Protein AF-A0A316VB18-F1 (afdb_monomer_lite)

Sequence (249 aa):
MFAQRNFFNLAIVFSALASVAFGQRDTSFPACDNGPNDHKMTKYGTSYGWFTSDDPVAYVASGKGACGQVYTDQSNVVCLAPGHVNSANVNGCNKWVQIRNDANGATTQARVLDACGALPNTTFGCNDLFLSKRAFEQLAGNQRQAALAAGHLEGNVTWNFITESCWGCYAGFPGKLLDGSTDPCTGQDSAGFLRCGRKGGAQRIVGAESAEVCNIDIQTCDEANTIAKGIYARHSTTSKRSAVVKRDV

Secondary structure (DSSP, 8-state):
----------------------PPPP-SS--S--STTTT-EETTEETT--EE--S---EEPSEE-TTS-EE-TTS-EEEE-GGGTTTSSS--TT-EEEEEETTT--EEEEEEEEE---STT----TT-EEEEHHHHHHHHGGGHHHHHHHTS-SS-EEEEEEPPPHHHHHTT---B-TTSPBP--EEE-TTS-EEE----GGG---STTHHHHS-TT---HHHHHHHHHHHHHHHHHHHHHHHHTTS--

Foldseek 3Di:
DDDDDDDDDDDDDDPDPPPPPPPPFDQLDAAPQPDPQQQPADLQFGPVPKFKAPDFAFADAFAQAPQRDGDHLQAWEKAFASNQARNHPQHQAQFKKWKAAPVVRFIDMGGYRHYPPPDPPDPRDRRDMYTRNNNQCRRCPVVNVVCVVVRGHPHIMMMHTWQDAQLCQLQQRWHARSNRHTRQQADAISVRWGGQGHDDDLSHDDDPLSCVLGDNVDDDNVSSVVSSVVVSVVVVVVVVVVVVVPPDD

Radius of gyration: 23.22 Å; chains: 1; bounding box: 40×84×65 Å

Organism: NCBI:txid1280837

InterPro domains:
  IPR036908 RlpA-like domain superfamily [G3DSA:2.40.40.10] (40-164)
  IPR036908 RlpA-like domain superfamily [SSF50685] (49-163)

pLDDT: mean 86.7, std 16.49, range [40.28, 98.62]

Structure (mmCIF, N/CA/C/O backbone):
data_AF-A0A316VB18-F1
#
_entry.id   AF-A0A316VB18-F1
#
loop_
_atom_site.group_PDB
_atom_site.id
_atom_site.type_symbol
_atom_site.label_atom_id
_atom_site.label_alt_id
_atom_site.label_comp_id
_atom_site.label_asym_id
_atom_site.label_entity_id
_atom_site.label_seq_id
_atom_site.pdbx_PDB_ins_code
_atom_site.Cartn_x
_atom_site.Cartn_y
_atom_site.Cartn_z
_atom_site.occupancy
_atom_site.B_iso_or_equiv
_atom_site.auth_seq_id
_atom_site.auth_comp_id
_atom_site.auth_asym_id
_atom_site.auth_atom_id
_atom_site.pdbx_PDB_model_num
ATOM 1 N N . MET A 1 1 ? -1.974 64.754 47.721 1.00 44.00 1 MET A N 1
ATOM 2 C CA . MET A 1 1 ? -1.279 64.877 46.421 1.00 44.00 1 MET A CA 1
ATOM 3 C C . MET A 1 1 ? -1.394 63.526 45.726 1.00 44.00 1 MET A C 1
ATOM 5 O O . MET A 1 1 ? -0.808 62.561 46.194 1.00 44.00 1 MET A O 1
ATOM 9 N N . PHE A 1 2 ? -2.283 63.433 44.736 1.00 44.09 2 PHE A N 1
ATOM 10 C CA . PHE A 1 2 ? -2.603 62.211 43.989 1.00 44.09 2 PHE A CA 1
ATOM 11 C C . PHE A 1 2 ? -1.560 61.968 42.889 1.00 44.09 2 PHE A C 1
ATOM 13 O O . PHE A 1 2 ? -1.196 62.909 42.191 1.00 44.09 2 PHE A O 1
ATOM 20 N N . ALA A 1 3 ? -1.143 60.718 42.686 1.00 46.88 3 ALA A N 1
ATOM 21 C CA . ALA A 1 3 ? -0.465 60.297 41.460 1.00 46.88 3 ALA A CA 1
ATOM 22 C C . ALA A 1 3 ? -0.848 58.844 41.121 1.00 46.88 3 ALA A C 1
ATOM 24 O O . ALA A 1 3 ? -0.230 57.893 41.593 1.00 46.88 3 ALA A O 1
ATOM 25 N N . GLN A 1 4 ? -1.899 58.685 40.312 1.00 44.56 4 GLN A N 1
ATOM 26 C CA . GLN A 1 4 ? -2.230 57.438 39.617 1.00 44.56 4 GLN A CA 1
ATOM 27 C C . GLN A 1 4 ? -1.292 57.269 38.413 1.00 44.56 4 GLN A C 1
ATOM 29 O O . GLN A 1 4 ? -1.152 58.182 37.601 1.00 44.56 4 GLN A O 1
ATOM 34 N N . ARG A 1 5 ? -0.662 56.096 38.280 1.00 54.34 5 ARG A N 1
ATOM 35 C CA . ARG A 1 5 ? 0.066 55.687 37.070 1.00 54.34 5 ARG A CA 1
ATOM 36 C C . ARG A 1 5 ? -0.789 54.692 36.289 1.00 54.34 5 ARG A C 1
ATOM 38 O O . ARG A 1 5 ? -1.076 53.603 36.776 1.00 54.34 5 ARG A O 1
ATOM 45 N N . ASN A 1 6 ? -1.191 55.099 35.088 1.00 48.69 6 ASN A N 1
ATOM 46 C CA . ASN A 1 6 ? -1.921 54.287 34.120 1.00 48.69 6 ASN A CA 1
ATOM 47 C C . ASN A 1 6 ? -0.993 53.234 33.498 1.00 48.69 6 ASN A C 1
ATOM 49 O O . ASN A 1 6 ? 0.031 53.582 32.913 1.00 48.69 6 ASN A O 1
ATOM 53 N N . PHE A 1 7 ? -1.380 51.962 33.581 1.00 44.41 7 PHE A N 1
ATOM 54 C CA . PHE A 1 7 ? -0.806 50.881 32.782 1.00 44.41 7 PHE A CA 1
ATOM 55 C C . PHE A 1 7 ? -1.707 50.648 31.564 1.00 44.41 7 PHE A C 1
ATOM 57 O O . PHE A 1 7 ? -2.806 50.119 31.700 1.00 44.41 7 PHE A O 1
ATOM 64 N N . PHE A 1 8 ? -1.245 51.035 30.375 1.00 47.41 8 PHE A N 1
ATOM 65 C CA . PHE A 1 8 ? -1.829 50.613 29.100 1.00 47.41 8 PHE A CA 1
ATOM 66 C C . PHE A 1 8 ? -0.896 49.566 28.481 1.00 47.41 8 PHE A C 1
ATOM 68 O O . PHE A 1 8 ? 0.146 49.910 27.932 1.00 47.41 8 PHE A O 1
ATOM 75 N N . ASN A 1 9 ? -1.255 48.284 28.594 1.00 43.34 9 ASN A N 1
ATOM 76 C CA . ASN A 1 9 ? -0.627 47.208 27.828 1.00 43.34 9 ASN A CA 1
ATOM 77 C C . ASN A 1 9 ? -1.440 46.993 26.549 1.00 43.34 9 ASN A C 1
ATOM 79 O O . ASN A 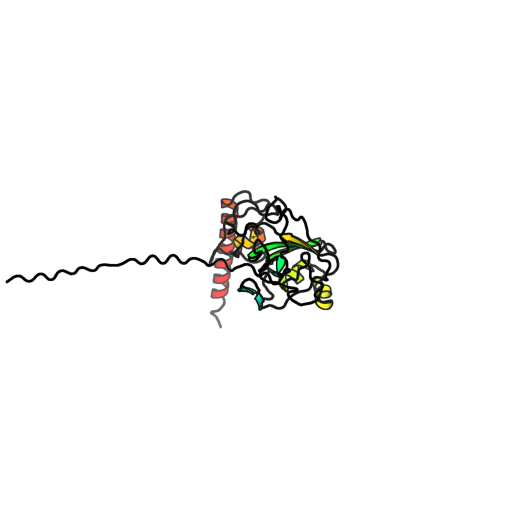1 9 ? -2.533 46.430 26.583 1.00 43.34 9 ASN A O 1
ATOM 83 N N . LEU A 1 10 ? -0.906 47.463 25.423 1.00 47.88 10 LEU A N 1
ATOM 84 C CA . LEU A 1 10 ? -1.436 47.201 24.090 1.00 47.88 10 LEU A CA 1
ATOM 85 C C . LEU A 1 10 ? -0.823 45.886 23.583 1.00 47.88 10 LEU A C 1
ATOM 87 O O . LEU A 1 10 ? 0.310 45.864 23.110 1.00 47.88 10 LEU A O 1
ATOM 91 N N . ALA A 1 11 ? -1.550 44.777 23.719 1.00 46.56 11 ALA A N 1
ATOM 92 C CA . ALA A 1 11 ? -1.146 43.494 23.151 1.00 46.56 11 ALA A CA 1
ATOM 93 C C . ALA A 1 11 ? -1.555 43.435 21.670 1.00 46.56 11 ALA A C 1
ATOM 95 O O . ALA A 1 11 ? -2.731 43.282 21.342 1.00 46.56 11 ALA A O 1
ATOM 96 N N . ILE A 1 12 ? -0.578 43.568 20.771 1.00 52.03 12 ILE A N 1
ATOM 97 C CA . ILE A 1 12 ? -0.751 43.335 19.334 1.00 52.03 12 ILE A CA 1
ATOM 98 C C . ILE A 1 12 ? -0.705 41.821 19.100 1.00 52.03 12 ILE A C 1
ATOM 100 O O . ILE A 1 12 ? 0.349 41.197 19.208 1.00 52.03 12 ILE A O 1
ATOM 104 N N . VAL A 1 13 ? -1.854 41.224 18.785 1.00 46.88 13 VAL A N 1
ATOM 105 C CA . VAL A 1 13 ? -1.951 39.819 18.371 1.00 46.88 13 VAL A CA 1
ATOM 106 C C . VAL A 1 13 ? -1.580 39.727 16.888 1.00 46.88 13 VAL A C 1
ATOM 108 O O . VAL A 1 13 ? -2.413 39.952 16.013 1.00 46.88 13 VAL A O 1
ATOM 111 N N . PHE A 1 14 ? -0.321 39.400 16.592 1.00 40.28 14 PHE A N 1
ATOM 112 C CA . PHE A 1 14 ? 0.087 38.976 15.251 1.00 40.28 14 PHE A CA 1
ATOM 113 C C . PHE A 1 14 ? -0.414 37.548 15.008 1.00 40.28 14 PHE A C 1
ATOM 115 O O . PHE A 1 14 ? 0.166 36.577 15.490 1.00 40.28 14 PHE A O 1
ATOM 122 N N . SER A 1 15 ? -1.505 37.417 14.255 1.00 47.69 15 SER A N 1
ATOM 123 C CA . SER A 1 15 ? -1.936 36.128 13.712 1.00 47.69 15 SER A CA 1
ATOM 124 C C . SER A 1 15 ? -1.040 35.779 12.524 1.00 47.69 15 SER A C 1
ATOM 126 O O . SER A 1 15 ? -1.229 36.291 11.422 1.00 47.69 15 SER A O 1
ATOM 128 N N . ALA A 1 16 ? -0.030 34.940 12.751 1.00 44.66 16 ALA A N 1
ATOM 129 C CA . ALA A 1 16 ? 0.789 34.385 11.682 1.00 44.66 16 ALA A CA 1
ATOM 130 C C . ALA A 1 16 ? -0.023 33.327 10.918 1.00 44.66 16 ALA A C 1
ATOM 132 O O . ALA A 1 16 ? -0.173 32.191 11.365 1.00 44.66 16 ALA A O 1
ATOM 133 N N . LEU A 1 17 ? -0.553 33.705 9.754 1.00 44.16 17 LEU A N 1
ATOM 134 C CA . LEU A 1 17 ? -0.995 32.749 8.744 1.00 44.16 17 LEU A CA 1
ATOM 135 C C . LEU A 1 17 ? 0.258 32.068 8.182 1.00 44.16 17 LEU A C 1
ATOM 137 O O . LEU A 1 17 ? 0.961 32.624 7.341 1.00 44.16 17 LEU A O 1
ATOM 141 N N . ALA A 1 18 ? 0.568 30.873 8.681 1.00 42.06 18 ALA A N 1
ATOM 142 C CA . ALA A 1 18 ? 1.551 30.001 8.059 1.00 42.06 18 ALA A CA 1
ATOM 143 C C . ALA A 1 18 ? 0.956 29.469 6.748 1.00 42.06 18 ALA A C 1
ATOM 145 O O . ALA A 1 18 ? 0.259 28.455 6.725 1.00 42.06 18 ALA A O 1
ATOM 146 N N . SER A 1 19 ? 1.202 30.183 5.652 1.00 41.34 19 SER A N 1
ATOM 147 C CA . SER A 1 19 ? 0.957 29.684 4.304 1.00 41.34 19 SER A CA 1
ATOM 148 C C . SER A 1 19 ? 1.844 28.461 4.090 1.00 41.34 19 SER A C 1
ATOM 150 O O . SER A 1 19 ? 3.054 28.585 3.904 1.00 41.34 19 SER A O 1
ATOM 152 N N . VAL A 1 20 ? 1.257 27.266 4.158 1.00 44.31 20 VAL A N 1
ATOM 153 C CA . VAL A 1 20 ? 1.919 26.029 3.741 1.00 44.31 20 VAL A CA 1
ATOM 154 C C . VAL A 1 20 ? 2.182 26.186 2.246 1.00 44.31 20 VAL A C 1
ATOM 156 O O . VAL A 1 20 ? 1.261 26.096 1.437 1.00 44.31 20 VAL A O 1
ATOM 159 N N . ALA A 1 21 ? 3.415 26.527 1.876 1.00 45.41 21 ALA A N 1
ATOM 160 C CA . ALA A 1 21 ? 3.817 26.553 0.483 1.00 45.41 21 ALA A CA 1
ATOM 161 C C . ALA A 1 21 ? 3.640 25.130 -0.054 1.00 45.41 21 ALA A C 1
ATOM 163 O O . ALA A 1 21 ? 4.378 24.219 0.325 1.00 45.41 21 ALA A O 1
ATOM 164 N N . PHE A 1 22 ? 2.625 24.923 -0.892 1.00 54.47 22 PHE A N 1
ATOM 165 C CA . PHE A 1 22 ? 2.539 23.722 -1.707 1.00 54.47 22 PHE A CA 1
ATOM 166 C C . PHE A 1 22 ? 3.819 23.685 -2.540 1.00 54.47 22 PHE A C 1
ATOM 168 O O . PHE A 1 22 ? 4.041 24.563 -3.377 1.00 54.47 22 PHE A O 1
ATOM 175 N N . GLY A 1 23 ? 4.704 22.733 -2.232 1.00 67.88 23 GLY A N 1
ATOM 176 C CA . GLY A 1 23 ? 5.928 22.532 -2.995 1.00 67.88 23 GLY A CA 1
ATOM 177 C C . GLY A 1 23 ? 5.556 22.383 -4.463 1.00 67.88 23 GLY A C 1
ATOM 178 O O . GLY A 1 23 ? 4.671 21.596 -4.796 1.00 67.88 23 GLY A O 1
ATOM 179 N N . GLN A 1 24 ? 6.176 23.192 -5.320 1.00 81.94 24 GLN A N 1
ATOM 180 C CA . GLN A 1 24 ? 5.991 23.080 -6.762 1.00 81.94 24 GLN A CA 1
ATOM 181 C C . GLN A 1 24 ? 6.308 21.642 -7.195 1.00 81.94 24 GLN A C 1
ATOM 183 O O . GLN A 1 24 ? 7.244 21.031 -6.675 1.00 81.94 24 GLN A O 1
ATOM 188 N N . ARG A 1 25 ? 5.506 21.105 -8.120 1.00 90.88 25 ARG A N 1
ATOM 189 C CA . ARG A 1 25 ? 5.696 19.768 -8.701 1.00 90.88 25 ARG A CA 1
ATOM 190 C C . ARG A 1 25 ? 7.107 19.644 -9.288 1.00 90.88 25 ARG A C 1
ATOM 192 O O . ARG A 1 25 ? 7.551 20.539 -10.006 1.00 90.88 25 ARG A O 1
ATOM 199 N N . ASP A 1 26 ? 7.775 18.520 -9.036 1.00 91.94 26 ASP A N 1
ATOM 200 C CA . ASP A 1 26 ? 9.046 18.200 -9.689 1.00 91.94 26 ASP A CA 1
ATOM 201 C C . ASP A 1 26 ? 8.788 17.825 -11.154 1.00 91.94 26 ASP A C 1
ATOM 203 O O . ASP A 1 26 ? 8.082 16.865 -11.448 1.00 91.94 26 ASP A O 1
ATOM 207 N N . THR A 1 27 ? 9.349 18.580 -12.092 1.00 93.94 27 THR A N 1
ATOM 208 C CA . THR A 1 27 ? 9.148 18.365 -13.537 1.00 93.94 27 THR A CA 1
ATOM 209 C C . THR A 1 27 ? 10.272 17.559 -14.186 1.00 93.94 27 THR A C 1
ATOM 211 O O . THR A 1 27 ? 10.237 17.346 -15.396 1.00 93.94 27 THR A O 1
ATOM 214 N N . SER A 1 28 ? 11.234 17.068 -13.397 1.00 92.94 28 SER A N 1
ATOM 215 C CA . SER A 1 28 ? 12.370 16.270 -13.884 1.00 92.94 28 SER A CA 1
ATOM 216 C C . SER A 1 28 ? 11.944 14.914 -14.458 1.00 92.94 28 SER A C 1
ATOM 218 O O . SER A 1 28 ? 12.670 14.336 -15.263 1.00 92.94 28 SER A O 1
ATOM 220 N N . PHE A 1 29 ? 10.761 14.423 -14.075 1.00 94.00 29 PHE A N 1
ATOM 221 C CA . PHE A 1 29 ? 10.164 13.192 -14.585 1.00 94.00 29 PHE A CA 1
ATOM 222 C C . PHE A 1 29 ? 8.748 13.457 -15.121 1.00 94.00 29 PHE A C 1
ATOM 224 O O . PHE A 1 29 ? 8.032 14.325 -14.601 1.00 94.00 29 PHE A O 1
ATOM 231 N N . PRO A 1 30 ? 8.307 12.725 -16.160 1.00 93.75 30 PRO A N 1
ATOM 232 C CA . PRO A 1 30 ? 6.929 12.809 -16.623 1.00 93.75 30 PRO A CA 1
ATOM 233 C C . PRO A 1 30 ? 5.969 12.355 -15.518 1.00 93.75 30 PRO A C 1
ATOM 235 O O . PRO A 1 30 ? 6.255 11.427 -14.764 1.00 93.75 30 PRO A O 1
ATOM 238 N N . ALA A 1 31 ? 4.820 13.020 -15.427 1.00 94.62 31 ALA A N 1
ATOM 239 C CA . ALA A 1 31 ? 3.722 12.580 -14.576 1.00 94.62 31 ALA A CA 1
ATOM 240 C C . ALA A 1 31 ? 3.183 11.235 -15.081 1.00 94.62 31 ALA A C 1
ATOM 242 O O . ALA A 1 31 ? 3.045 11.036 -16.291 1.00 94.62 31 ALA A O 1
ATOM 243 N N . CYS A 1 32 ? 2.848 10.338 -14.158 1.00 93.56 32 CYS A N 1
ATOM 244 C CA . CYS A 1 32 ? 2.149 9.091 -14.463 1.00 93.56 32 CYS A CA 1
ATOM 245 C C . CYS A 1 32 ? 0.621 9.278 -14.479 1.00 93.56 32 CYS A C 1
ATOM 247 O O . CYS A 1 32 ? -0.109 8.347 -14.813 1.00 93.56 32 CYS A O 1
ATOM 249 N N . ASP A 1 33 ? 0.145 10.479 -14.137 1.00 90.25 33 ASP A N 1
ATOM 250 C CA . ASP A 1 33 ? -1.245 10.845 -13.874 1.00 90.25 33 ASP A CA 1
ATOM 251 C C . ASP A 1 33 ? -1.781 11.968 -14.752 1.00 90.25 33 ASP A C 1
ATOM 253 O O . ASP A 1 33 ? -2.192 13.034 -14.296 1.00 90.25 33 ASP A O 1
ATOM 257 N N . ASN A 1 34 ? -1.764 11.700 -16.057 1.00 87.50 34 ASN A N 1
ATOM 258 C CA . ASN A 1 34 ? -2.168 12.645 -17.097 1.00 87.50 34 ASN A CA 1
ATOM 259 C C . ASN A 1 34 ? -3.630 12.479 -17.551 1.00 87.50 34 ASN A C 1
ATOM 261 O O . ASN A 1 34 ? -4.140 13.313 -18.300 1.00 87.50 34 ASN A O 1
ATOM 265 N N . GLY A 1 35 ? -4.304 11.402 -17.153 1.00 83.44 35 GLY A N 1
ATOM 266 C CA . GLY A 1 35 ? -5.680 11.104 -17.521 1.00 83.44 35 GLY A CA 1
ATOM 267 C C . GLY A 1 35 ? -6.699 11.853 -16.652 1.00 83.44 35 GLY A C 1
ATOM 268 O O . GLY A 1 35 ? -6.532 11.987 -15.441 1.00 83.44 35 GLY A O 1
ATOM 269 N N . PRO A 1 36 ? -7.836 12.296 -17.221 1.00 75.88 36 PRO A N 1
ATOM 270 C CA . PRO A 1 36 ? -8.851 13.067 -16.491 1.00 75.88 36 PRO A CA 1
ATOM 271 C C . PRO A 1 36 ? -9.559 12.273 -15.382 1.00 75.88 36 PRO A C 1
ATOM 273 O O . PRO A 1 36 ? -10.309 12.842 -14.585 1.00 75.88 36 PRO A O 1
ATOM 276 N N . ASN A 1 37 ? -9.383 10.952 -15.355 1.00 78.38 37 ASN A N 1
ATOM 277 C CA . ASN A 1 37 ? -9.985 10.086 -14.353 1.00 78.38 37 ASN A CA 1
ATOM 278 C C . ASN A 1 37 ? -8.977 9.615 -13.303 1.00 78.38 37 ASN A C 1
ATOM 280 O O . ASN A 1 37 ? -9.415 9.172 -12.254 1.00 78.38 37 ASN A O 1
ATOM 284 N N . ASP A 1 38 ? -7.677 9.808 -13.509 1.00 78.50 38 ASP A N 1
ATOM 285 C CA . ASP A 1 38 ? -6.575 9.223 -12.731 1.00 78.50 38 ASP A CA 1
ATOM 286 C C . ASP A 1 38 ? -6.664 9.480 -11.212 1.00 78.50 38 ASP A C 1
ATOM 288 O O . ASP A 1 38 ? -6.153 8.715 -10.393 1.00 78.50 38 ASP A O 1
ATOM 292 N N . HIS A 1 39 ? -7.399 10.518 -10.811 1.00 73.44 39 HIS A N 1
ATOM 293 C CA . HIS A 1 39 ? -7.621 10.912 -9.417 1.00 73.44 39 HIS A CA 1
ATOM 294 C C . HIS A 1 39 ? -8.996 10.519 -8.853 1.00 73.44 39 HIS A C 1
ATOM 296 O O . HIS A 1 39 ? -9.367 10.960 -7.765 1.00 73.44 39 HIS A O 1
ATOM 302 N N . LYS A 1 40 ? -9.789 9.721 -9.575 1.00 78.56 40 LYS A N 1
ATOM 303 C CA . LYS A 1 40 ? -11.135 9.309 -9.158 1.00 78.56 40 LYS A CA 1
ATOM 304 C C . LYS A 1 40 ? -11.087 7.984 -8.408 1.00 78.56 40 LYS A C 1
ATOM 306 O O . LYS A 1 40 ? -10.607 6.975 -8.925 1.00 78.56 40 LYS A O 1
ATOM 311 N N . MET A 1 41 ? -11.635 7.987 -7.194 1.00 73.25 41 MET A N 1
ATOM 312 C CA . MET A 1 41 ? -11.882 6.768 -6.427 1.00 73.25 41 MET A CA 1
ATOM 313 C C . MET A 1 41 ? -13.132 6.059 -6.950 1.00 73.25 41 MET A C 1
ATOM 315 O O . MET A 1 41 ? -14.183 6.668 -7.140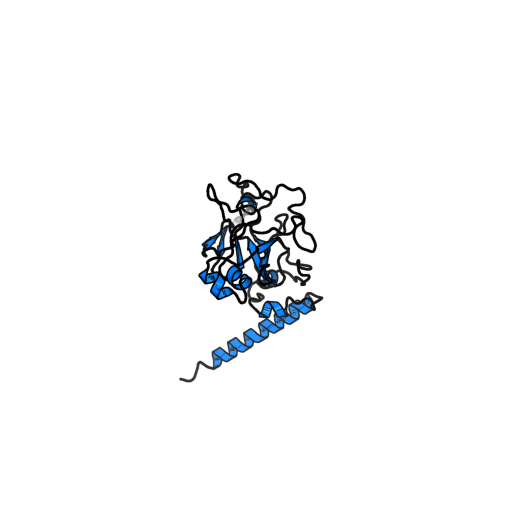 1.00 73.25 41 MET A O 1
ATOM 319 N N . THR A 1 42 ? -13.024 4.750 -7.117 1.00 70.50 42 THR A N 1
ATOM 320 C CA . THR A 1 42 ? -14.134 3.814 -7.298 1.00 70.50 42 THR A CA 1
ATOM 321 C C . THR A 1 42 ? -14.260 2.936 -6.052 1.00 70.50 42 THR A C 1
ATOM 323 O O . THR A 1 42 ? -13.382 2.929 -5.186 1.00 70.50 42 THR A O 1
ATOM 326 N N . LYS A 1 43 ? -15.325 2.130 -5.979 1.00 58.06 43 LYS A N 1
ATOM 327 C CA . LYS A 1 43 ? -15.485 1.118 -4.923 1.00 58.06 43 LYS A CA 1
ATOM 328 C C . LYS A 1 43 ? -14.290 0.150 -4.839 1.00 58.06 43 LYS A C 1
ATOM 330 O O . LYS A 1 43 ? -14.010 -0.357 -3.762 1.00 58.06 43 LYS A O 1
ATOM 335 N N . TYR A 1 44 ? -13.588 -0.087 -5.949 1.00 60.56 44 TYR A N 1
ATOM 336 C CA . TYR A 1 44 ? -12.535 -1.104 -6.065 1.00 60.56 44 TYR A CA 1
ATOM 337 C C . TYR A 1 44 ? -11.108 -0.532 -6.097 1.00 60.56 44 TYR A C 1
ATOM 339 O O . TYR A 1 44 ? -10.165 -1.274 -6.361 1.00 60.56 44 TYR A O 1
ATOM 347 N N . GLY A 1 45 ? -10.936 0.773 -5.869 1.00 67.06 45 GLY A N 1
ATOM 348 C CA . GLY A 1 45 ? -9.652 1.466 -6.038 1.00 67.06 45 GLY A CA 1
ATOM 349 C C . GLY A 1 45 ? -9.751 2.611 -7.041 1.00 67.06 45 GLY A C 1
ATOM 350 O O . GLY A 1 45 ? -10.840 3.129 -7.280 1.00 67.06 45 GLY A O 1
ATOM 351 N N . THR A 1 46 ? -8.640 3.043 -7.628 1.00 69.38 46 THR A N 1
ATOM 352 C CA . THR A 1 46 ? -8.648 4.125 -8.635 1.00 69.38 46 THR A CA 1
ATOM 353 C C . THR A 1 46 ? -9.404 3.757 -9.912 1.00 69.38 46 THR A C 1
ATOM 355 O O . THR A 1 46 ? -9.678 2.589 -10.189 1.00 69.38 46 THR A O 1
ATOM 358 N N . SER A 1 47 ? -9.684 4.756 -10.752 1.00 63.44 47 SER A N 1
ATOM 359 C CA . SER A 1 47 ? -10.157 4.516 -12.117 1.00 63.44 47 SER A CA 1
ATOM 360 C C . SER A 1 47 ? -9.071 4.054 -13.097 1.00 63.44 47 SER A C 1
ATOM 362 O O . SER A 1 47 ? -9.422 3.747 -14.232 1.00 63.44 47 SER A O 1
ATOM 364 N N . TYR A 1 48 ? -7.783 4.044 -12.723 1.00 67.25 48 TYR A N 1
ATOM 365 C CA . TYR A 1 48 ? -6.726 3.508 -13.598 1.00 67.25 48 TYR A CA 1
ATOM 366 C C . TYR A 1 48 ? -6.899 2.017 -13.873 1.00 67.25 48 TYR A C 1
ATOM 368 O O . TYR A 1 48 ? -6.325 1.493 -14.822 1.00 67.25 48 TYR A O 1
ATOM 376 N N . GLY A 1 49 ? -7.668 1.327 -13.030 1.00 78.88 49 GLY A N 1
ATOM 377 C CA . GLY A 1 49 ? -7.608 -0.119 -12.958 1.00 78.88 49 GLY A CA 1
ATOM 378 C C . GLY A 1 49 ? -6.329 -0.566 -12.254 1.00 78.88 49 GLY A C 1
ATOM 379 O O . GLY A 1 49 ? -5.726 0.177 -11.478 1.00 78.88 49 GLY A O 1
ATOM 380 N N . TRP A 1 50 ? -5.959 -1.816 -12.490 1.00 91.12 50 TRP A N 1
ATOM 381 C CA . TRP A 1 50 ? -4.767 -2.425 -11.918 1.00 91.12 50 TRP A CA 1
ATOM 382 C C . TRP A 1 50 ? -3.578 -2.221 -12.854 1.00 91.12 50 TRP A C 1
ATOM 384 O O . TRP A 1 50 ? -3.666 -2.506 -14.047 1.00 91.12 50 TRP A O 1
ATOM 394 N N . PHE A 1 51 ? -2.464 -1.759 -12.302 1.00 94.38 51 PHE A N 1
ATOM 395 C CA . PHE A 1 51 ? -1.157 -1.789 -12.944 1.00 94.38 51 PHE A CA 1
ATOM 396 C C . PHE A 1 51 ? -0.569 -3.191 -12.813 1.00 94.38 51 PHE A C 1
ATOM 398 O O . PHE A 1 51 ? -0.817 -3.870 -11.819 1.00 94.38 51 PHE A O 1
ATOM 405 N N . THR A 1 52 ? 0.214 -3.614 -13.800 1.00 97.56 52 THR A N 1
ATOM 406 C CA . THR A 1 52 ? 1.038 -4.829 -13.730 1.00 97.56 52 THR A CA 1
ATOM 407 C C . THR A 1 52 ? 2.487 -4.395 -13.857 1.00 97.56 52 THR A C 1
ATOM 409 O O . THR A 1 52 ? 2.814 -3.751 -14.850 1.00 97.56 52 THR A O 1
ATOM 412 N N . SER A 1 53 ? 3.324 -4.704 -12.866 1.00 97.81 53 SER A N 1
ATOM 413 C CA . SER A 1 53 ? 4.767 -4.449 -12.953 1.00 97.81 53 SER A CA 1
ATOM 414 C C . SER A 1 53 ? 5.348 -5.307 -14.074 1.00 97.81 53 SER A C 1
ATOM 416 O O . SER A 1 53 ? 5.035 -6.500 -14.143 1.00 97.81 53 SER A O 1
ATOM 418 N N . ASP A 1 54 ? 6.149 -4.709 -14.948 1.00 96.69 54 ASP A N 1
ATOM 419 C CA . ASP A 1 54 ? 6.902 -5.421 -15.985 1.00 96.69 54 ASP A CA 1
ATOM 420 C C . ASP A 1 54 ? 8.378 -5.609 -15.607 1.00 96.69 54 ASP A C 1
ATOM 422 O O . ASP A 1 54 ? 9.029 -6.501 -16.159 1.00 96.69 54 ASP A O 1
ATOM 426 N N . ASP A 1 55 ? 8.862 -4.896 -14.586 1.00 96.69 55 ASP A N 1
ATOM 427 C CA . ASP A 1 55 ? 10.127 -5.193 -13.914 1.00 96.69 55 ASP A CA 1
ATOM 428 C C . ASP A 1 55 ? 9.966 -6.203 -12.748 1.00 96.69 55 ASP A C 1
ATOM 430 O O . ASP A 1 55 ? 8.941 -6.229 -12.054 1.00 96.69 55 ASP A O 1
ATOM 434 N N . PRO A 1 56 ? 10.993 -7.034 -12.452 1.00 97.12 56 PRO A N 1
ATOM 435 C CA . PRO A 1 56 ? 10.979 -7.913 -11.284 1.00 97.12 56 PRO A CA 1
ATOM 436 C C . PRO A 1 56 ? 10.862 -7.125 -9.975 1.00 97.12 56 PRO A C 1
ATOM 438 O O . PRO A 1 56 ? 11.771 -6.390 -9.590 1.00 97.12 56 PRO A O 1
ATOM 441 N N . VAL A 1 57 ? 9.769 -7.327 -9.236 1.00 98.31 57 VAL A N 1
ATOM 442 C CA . VAL A 1 57 ? 9.538 -6.614 -7.973 1.00 98.31 57 VAL A CA 1
ATOM 443 C C . VAL A 1 57 ? 10.520 -7.076 -6.901 1.00 98.31 57 VAL A C 1
ATOM 445 O O . VAL A 1 57 ? 10.432 -8.200 -6.405 1.00 98.31 57 VAL A O 1
ATOM 448 N N . ALA A 1 58 ? 11.416 -6.177 -6.506 1.00 97.75 58 ALA A N 1
ATOM 449 C CA . ALA A 1 58 ? 12.389 -6.351 -5.433 1.00 97.75 58 ALA A CA 1
ATOM 450 C C . ALA A 1 58 ? 12.004 -5.563 -4.167 1.00 97.75 58 ALA A C 1
ATOM 452 O O . ALA A 1 58 ? 11.011 -4.821 -4.134 1.00 97.75 58 ALA A O 1
ATOM 453 N N . TYR A 1 59 ? 12.807 -5.714 -3.108 1.00 97.00 59 TYR A N 1
ATOM 454 C CA . TYR A 1 59 ? 12.710 -4.865 -1.924 1.00 97.00 59 TYR A CA 1
ATOM 455 C C . TYR A 1 59 ? 13.796 -3.783 -1.891 1.00 97.00 59 TYR A C 1
ATOM 457 O O . TYR A 1 59 ? 14.933 -4.004 -2.303 1.00 97.00 59 TYR A O 1
ATOM 465 N N . VAL A 1 60 ? 13.448 -2.619 -1.346 1.00 96.00 60 VAL A N 1
ATOM 466 C CA . VAL A 1 60 ? 14.361 -1.491 -1.124 1.00 96.00 60 VAL A CA 1
ATOM 467 C C . VAL A 1 60 ? 14.876 -1.456 0.310 1.00 96.00 60 VAL A C 1
ATOM 469 O O . VAL A 1 60 ? 14.227 -1.939 1.245 1.00 96.00 60 VAL A O 1
ATOM 472 N N . ALA A 1 61 ? 16.063 -0.874 0.479 1.00 95.75 61 ALA A N 1
ATOM 473 C CA . ALA A 1 61 ? 16.647 -0.631 1.790 1.00 95.75 61 ALA A CA 1
ATOM 474 C C . ALA A 1 61 ? 15.806 0.371 2.594 1.00 95.75 61 ALA A C 1
ATOM 476 O O . ALA A 1 61 ? 15.181 1.275 2.043 1.00 95.75 61 ALA A O 1
ATOM 477 N N . SER A 1 62 ? 15.821 0.229 3.916 1.00 96.81 62 SER A N 1
ATOM 478 C CA . SER A 1 62 ? 15.212 1.208 4.811 1.00 96.81 62 SER A CA 1
ATOM 479 C C . SER A 1 62 ? 15.936 2.555 4.772 1.00 96.81 62 SER A C 1
ATOM 481 O O . SER A 1 62 ? 17.142 2.637 4.536 1.00 96.81 62 SER A O 1
ATOM 483 N N . GLY A 1 63 ? 15.197 3.633 5.030 1.00 97.38 63 GLY A N 1
ATOM 484 C CA . GLY A 1 63 ? 15.745 4.979 4.931 1.00 97.38 63 GLY A CA 1
ATOM 485 C C . GLY A 1 63 ? 14.689 6.074 4.973 1.00 97.38 63 GLY A C 1
ATOM 486 O O . GLY A 1 63 ? 13.530 5.850 5.328 1.00 97.38 63 GLY A O 1
ATOM 487 N N . LYS A 1 64 ? 15.118 7.292 4.633 1.00 97.56 64 LYS A N 1
ATOM 488 C CA . LYS A 1 64 ? 14.230 8.438 4.430 1.00 97.56 64 LYS A CA 1
ATOM 489 C C . LYS A 1 64 ? 13.773 8.442 2.975 1.00 97.56 64 LYS A C 1
ATOM 491 O O . LYS A 1 64 ? 14.582 8.722 2.099 1.00 97.56 64 LYS A O 1
ATOM 496 N N . GLY A 1 65 ? 12.494 8.166 2.747 1.00 97.06 65 GLY A N 1
ATOM 497 C CA . GLY A 1 65 ? 11.937 8.145 1.400 1.00 97.06 65 GLY A CA 1
ATOM 498 C C . GLY A 1 65 ? 11.685 9.538 0.822 1.00 97.06 65 GLY A C 1
ATOM 499 O O . GLY A 1 65 ? 11.674 10.546 1.542 1.00 97.06 65 GLY A O 1
ATOM 500 N N . ALA A 1 66 ? 11.414 9.583 -0.482 1.00 96.81 66 ALA A N 1
ATOM 501 C CA . ALA A 1 66 ? 11.102 10.790 -1.251 1.00 96.81 66 ALA A CA 1
ATOM 502 C C . ALA A 1 66 ? 9.910 11.599 -0.700 1.00 96.81 66 ALA A C 1
ATOM 504 O O . ALA A 1 66 ? 9.823 12.804 -0.938 1.00 96.81 66 ALA A O 1
ATOM 505 N N . CYS A 1 67 ? 9.027 10.972 0.087 1.00 95.94 67 CYS A N 1
ATOM 506 C CA . CYS A 1 67 ? 7.918 11.637 0.780 1.00 95.94 67 CYS A CA 1
ATOM 507 C C . CYS A 1 67 ? 8.308 12.272 2.127 1.00 95.94 67 CYS A C 1
ATOM 509 O O . CYS A 1 67 ? 7.442 12.678 2.909 1.00 95.94 67 CYS A O 1
ATOM 511 N N . GLY A 1 68 ? 9.605 12.310 2.446 1.00 95.56 68 GLY A N 1
ATOM 512 C CA . GLY A 1 68 ? 10.155 12.916 3.658 1.00 95.56 68 GLY A CA 1
ATOM 513 C C . GLY A 1 68 ? 9.995 12.077 4.929 1.00 95.56 68 GLY A C 1
ATOM 514 O O . GLY A 1 68 ? 10.416 12.526 5.994 1.00 95.56 68 GLY A O 1
ATOM 515 N N . GLN A 1 69 ? 9.417 10.877 4.831 1.00 95.69 69 GLN A N 1
ATOM 516 C CA . GLN A 1 69 ? 9.191 9.969 5.957 1.00 95.69 69 GLN A CA 1
ATOM 517 C C . GLN A 1 69 ? 10.309 8.930 6.055 1.00 95.69 69 GLN A C 1
ATOM 519 O O . GLN A 1 69 ? 10.747 8.384 5.045 1.00 95.69 69 GLN A O 1
ATOM 524 N N . VAL A 1 70 ? 10.739 8.625 7.280 1.00 96.88 70 VAL A N 1
ATOM 525 C CA . VAL A 1 70 ? 11.645 7.500 7.540 1.00 96.88 70 VAL A CA 1
ATOM 526 C C . VAL A 1 70 ? 10.827 6.218 7.657 1.00 96.88 70 VAL A C 1
ATOM 528 O O . VAL A 1 70 ? 9.820 6.183 8.368 1.00 96.88 70 VAL A O 1
ATOM 531 N N . TYR A 1 71 ? 11.263 5.162 6.978 1.00 96.88 71 TYR A N 1
ATOM 532 C CA . TYR A 1 71 ? 10.690 3.827 7.093 1.00 96.88 71 TYR A CA 1
ATOM 533 C C . TYR A 1 71 ? 11.774 2.784 7.361 1.00 96.88 71 TYR A C 1
ATOM 535 O O . TYR A 1 71 ? 12.936 2.961 7.001 1.00 96.88 71 TYR A O 1
ATOM 543 N N . THR A 1 72 ? 11.389 1.700 8.032 1.00 96.94 72 THR A N 1
ATOM 544 C CA . THR A 1 72 ? 12.282 0.590 8.377 1.00 96.94 72 THR A CA 1
ATOM 545 C C . THR A 1 72 ? 11.883 -0.661 7.607 1.00 96.94 72 THR A C 1
ATOM 547 O O . THR A 1 72 ? 10.820 -0.711 6.985 1.00 96.94 72 THR A O 1
ATOM 550 N N . ASP A 1 73 ? 12.686 -1.715 7.724 1.00 96.44 73 ASP A N 1
ATOM 551 C CA . ASP A 1 73 ? 12.358 -3.042 7.196 1.00 96.44 73 ASP A CA 1
ATOM 552 C C . ASP A 1 73 ? 11.039 -3.597 7.756 1.00 96.44 73 ASP A C 1
ATOM 554 O O . ASP A 1 73 ? 10.479 -4.514 7.171 1.00 96.44 73 ASP A O 1
ATOM 558 N N . GLN A 1 74 ? 10.534 -3.042 8.867 1.00 94.62 74 GLN A N 1
ATOM 559 C CA . GLN A 1 74 ? 9.270 -3.415 9.510 1.00 94.62 74 GLN A CA 1
ATOM 560 C C . GLN A 1 74 ? 8.074 -2.559 9.072 1.00 94.62 74 GLN A C 1
ATOM 562 O O . GLN A 1 74 ? 6.955 -2.795 9.529 1.00 94.62 74 GLN A O 1
ATOM 567 N N . SER A 1 75 ? 8.278 -1.557 8.221 1.00 94.50 75 SER A N 1
ATOM 568 C CA . SER A 1 75 ? 7.192 -0.744 7.676 1.00 94.50 75 SER A CA 1
ATOM 569 C C . SER A 1 75 ? 6.561 -1.430 6.462 1.00 94.50 75 SER A C 1
ATOM 571 O O . SER A 1 75 ? 7.262 -2.105 5.717 1.00 94.50 75 SER A O 1
ATOM 573 N N . ASN A 1 76 ? 5.268 -1.207 6.210 1.00 95.69 76 ASN A N 1
ATOM 574 C CA . ASN A 1 76 ? 4.615 -1.581 4.948 1.00 95.69 76 ASN A CA 1
ATOM 575 C C . ASN A 1 76 ? 4.628 -0.385 3.994 1.00 95.69 76 ASN A C 1
ATOM 577 O O . ASN A 1 76 ? 3.778 0.505 4.084 1.00 95.69 76 ASN A O 1
ATOM 581 N N . VAL A 1 77 ? 5.634 -0.342 3.125 1.00 97.75 77 VAL A N 1
ATOM 582 C CA . VAL A 1 77 ? 5.904 0.788 2.235 1.00 97.75 77 VAL A CA 1
ATOM 583 C C . VAL A 1 77 ? 6.052 0.295 0.812 1.00 97.75 77 VAL A C 1
ATOM 585 O O . VAL A 1 77 ? 6.588 -0.784 0.572 1.00 97.75 77 VAL A O 1
ATOM 588 N N . VAL A 1 78 ? 5.568 1.116 -0.110 1.00 98.50 78 VAL A N 1
ATOM 589 C CA . VAL A 1 78 ? 5.824 0.976 -1.535 1.00 98.50 78 VAL A CA 1
ATOM 590 C C . VAL A 1 78 ? 6.612 2.187 -2.021 1.00 98.50 78 VAL A C 1
ATOM 592 O O . VAL A 1 78 ? 6.440 3.314 -1.535 1.00 98.50 78 VAL A O 1
ATOM 595 N N . CYS A 1 79 ? 7.471 1.917 -2.985 1.00 98.06 79 CYS A N 1
ATOM 596 C CA . CYS A 1 79 ? 8.230 2.876 -3.748 1.00 98.06 79 CYS A CA 1
ATOM 597 C C . CYS A 1 79 ? 7.727 2.825 -5.193 1.00 98.06 79 CYS A C 1
ATOM 599 O O . CYS A 1 79 ? 7.690 1.744 -5.779 1.00 98.06 79 CYS A O 1
ATOM 601 N N . LEU A 1 80 ? 7.299 3.962 -5.741 1.00 98.06 80 LEU A N 1
ATOM 602 C CA . LEU A 1 80 ? 6.721 4.059 -7.090 1.00 98.06 80 LEU A CA 1
ATOM 603 C C . LEU A 1 80 ? 7.587 4.946 -7.986 1.00 98.06 80 LEU A C 1
ATOM 605 O O . LEU A 1 80 ? 8.467 5.647 -7.492 1.00 98.06 80 LEU A O 1
ATOM 609 N N . ALA A 1 81 ? 7.320 4.970 -9.292 1.00 97.06 81 ALA A N 1
ATOM 610 C CA . ALA A 1 81 ? 8.018 5.880 -10.199 1.00 97.06 81 ALA A CA 1
ATOM 611 C C . ALA A 1 81 ? 7.857 7.342 -9.739 1.00 97.06 81 ALA A C 1
ATOM 613 O O . ALA A 1 81 ? 6.803 7.691 -9.192 1.00 97.06 81 ALA A O 1
ATOM 614 N N . PRO A 1 82 ? 8.827 8.248 -9.984 1.00 96.75 82 PRO A N 1
ATOM 615 C CA . PRO A 1 82 ? 8.720 9.636 -9.532 1.00 96.75 82 PRO A CA 1
ATOM 616 C C . PRO A 1 82 ? 7.459 10.327 -10.060 1.00 96.75 82 PRO A C 1
ATOM 618 O O . PRO A 1 82 ? 6.878 11.159 -9.361 1.00 96.75 82 PRO A O 1
ATOM 621 N N . GLY A 1 83 ? 6.988 9.918 -11.244 1.00 95.56 83 GLY A N 1
ATOM 622 C CA . GLY A 1 83 ? 5.740 10.365 -11.863 1.00 95.56 83 GLY A CA 1
ATOM 623 C C . GLY A 1 83 ? 4.459 10.029 -11.090 1.00 95.56 83 GLY A C 1
ATOM 624 O O . GLY A 1 83 ? 3.435 10.635 -11.375 1.00 95.56 83 GLY A O 1
ATOM 625 N N . HIS A 1 84 ? 4.501 9.133 -10.100 1.00 95.25 84 HIS A N 1
ATOM 626 C CA . HIS A 1 84 ? 3.413 8.895 -9.134 1.00 95.25 84 HIS A CA 1
ATOM 627 C C . HIS A 1 84 ? 3.621 9.615 -7.799 1.00 95.25 84 HIS A C 1
ATOM 629 O O . HIS A 1 84 ? 2.720 9.653 -6.964 1.00 95.25 84 HIS A O 1
ATOM 635 N N . VAL A 1 85 ? 4.804 10.186 -7.571 1.00 96.00 85 VAL A N 1
ATOM 636 C CA . VAL A 1 85 ? 5.220 10.754 -6.285 1.00 96.00 85 VAL A CA 1
ATOM 637 C C . VAL A 1 85 ? 5.395 12.266 -6.428 1.00 96.00 85 VAL A C 1
ATOM 639 O O . VAL A 1 85 ? 4.407 12.987 -6.546 1.00 96.00 85 VAL A O 1
ATOM 642 N N . ASN A 1 86 ? 6.628 12.773 -6.438 1.00 94.50 86 ASN A N 1
ATOM 643 C CA . ASN A 1 86 ? 6.898 14.211 -6.454 1.00 94.50 86 ASN A CA 1
ATOM 644 C C . ASN A 1 86 ? 6.712 14.842 -7.843 1.00 94.50 86 ASN A C 1
ATOM 646 O O . ASN A 1 86 ? 6.501 16.053 -7.927 1.00 94.50 86 ASN A O 1
ATOM 650 N N . SER A 1 87 ? 6.730 14.029 -8.903 1.00 95.69 87 SER A N 1
ATOM 651 C CA . SER A 1 87 ? 6.472 14.451 -10.284 1.00 95.69 87 SER A CA 1
ATOM 652 C C . SER A 1 87 ? 5.057 14.162 -10.771 1.00 95.69 87 SER A C 1
ATOM 654 O O . SER A 1 87 ? 4.751 14.430 -11.933 1.00 95.69 87 SER A O 1
ATOM 656 N N . ALA A 1 88 ? 4.180 13.657 -9.909 1.00 93.94 88 ALA A N 1
ATOM 657 C CA . ALA A 1 88 ? 2.761 13.511 -10.214 1.00 93.94 88 ALA A CA 1
ATOM 658 C C . ALA A 1 88 ? 2.056 14.875 -10.266 1.00 93.94 88 ALA A C 1
ATOM 660 O O . ALA A 1 88 ? 2.425 15.806 -9.541 1.00 93.94 88 ALA A O 1
ATOM 661 N N . ASN A 1 89 ? 1.018 14.987 -11.088 1.00 92.62 89 ASN A N 1
ATOM 662 C CA . ASN A 1 89 ? 0.078 16.107 -11.065 1.00 92.62 89 ASN A CA 1
ATOM 663 C C . ASN A 1 89 ? -0.666 16.155 -9.721 1.00 92.62 89 ASN A C 1
ATOM 665 O O . ASN A 1 89 ? -0.853 17.234 -9.155 1.00 92.62 89 ASN A O 1
ATOM 669 N N . VAL A 1 90 ? -1.002 14.989 -9.159 1.00 91.38 90 VAL A N 1
ATOM 670 C CA . VAL A 1 90 ? -1.520 14.841 -7.798 1.00 91.38 90 VAL A CA 1
ATOM 671 C C . VAL A 1 90 ? -0.631 13.899 -6.994 1.00 91.38 90 VAL A C 1
ATOM 673 O O . VAL A 1 90 ? -0.817 12.679 -6.972 1.00 91.38 90 VAL A O 1
ATOM 676 N N . ASN A 1 91 ? 0.296 14.508 -6.252 1.00 92.88 91 ASN A N 1
ATOM 677 C CA . ASN A 1 91 ? 1.332 13.837 -5.465 1.00 92.88 91 ASN A CA 1
ATOM 678 C C . ASN A 1 91 ? 0.821 12.601 -4.695 1.00 92.88 91 ASN A C 1
ATOM 680 O O . ASN A 1 91 ? -0.070 12.704 -3.843 1.00 92.88 91 ASN A O 1
ATOM 684 N N . GLY A 1 92 ? 1.396 11.432 -4.995 1.00 94.25 92 GLY A N 1
ATOM 685 C CA . GLY A 1 92 ? 1.017 10.148 -4.405 1.00 94.25 92 GLY A CA 1
ATOM 686 C C . GLY A 1 92 ? 1.535 9.888 -2.993 1.00 94.25 92 GLY A C 1
ATOM 687 O O . GLY A 1 92 ? 1.136 8.902 -2.377 1.00 94.25 92 GLY A O 1
ATOM 688 N N . CYS A 1 93 ? 2.379 10.754 -2.434 1.00 96.38 93 CYS A N 1
ATOM 689 C CA . CYS A 1 93 ? 2.909 10.589 -1.086 1.00 96.38 93 CYS A CA 1
ATOM 690 C C . CYS A 1 93 ? 1.814 10.447 -0.028 1.00 96.38 93 CYS A C 1
ATOM 692 O O . CYS A 1 93 ? 0.915 11.281 0.085 1.00 96.38 93 CYS A O 1
ATOM 694 N N . ASN A 1 94 ? 1.966 9.440 0.834 1.00 95.75 94 ASN A N 1
ATOM 695 C CA . ASN A 1 94 ? 1.006 9.039 1.866 1.00 95.75 94 ASN A CA 1
ATOM 696 C C . ASN A 1 94 ? -0.340 8.519 1.331 1.00 95.75 94 ASN A C 1
ATOM 698 O O . ASN A 1 94 ? -1.252 8.307 2.128 1.00 95.75 94 ASN A O 1
ATOM 702 N N . LYS A 1 95 ? -0.484 8.276 0.024 1.00 95.31 95 LYS A N 1
ATOM 703 C CA . LYS A 1 95 ? -1.584 7.451 -0.488 1.00 95.31 95 LYS A CA 1
ATOM 704 C C . LYS A 1 95 ? -1.294 5.972 -0.217 1.00 95.31 95 LYS A C 1
ATOM 706 O O . LYS A 1 95 ? -0.167 5.589 0.118 1.00 95.31 95 LYS A O 1
ATOM 711 N N . TRP A 1 96 ? -2.326 5.150 -0.347 1.00 95.38 96 TRP A N 1
ATOM 712 C CA . TRP A 1 96 ? -2.261 3.713 -0.109 1.00 95.38 96 TRP A CA 1
ATOM 713 C C . TRP A 1 96 ? -2.435 2.942 -1.404 1.00 95.38 96 TRP A C 1
ATOM 715 O O . TRP A 1 96 ? -3.180 3.367 -2.285 1.00 95.38 96 TRP A O 1
ATOM 725 N N . VAL A 1 97 ? -1.765 1.798 -1.494 1.00 95.94 97 VAL A N 1
ATOM 726 C CA . VAL A 1 97 ? -1.926 0.843 -2.587 1.00 95.94 97 VAL A CA 1
ATOM 727 C C . VAL A 1 97 ? -2.298 -0.528 -2.048 1.00 95.94 97 VAL A C 1
ATOM 729 O O . VAL A 1 97 ? -1.864 -0.913 -0.956 1.00 95.94 97 VAL A O 1
ATOM 732 N N . GLN A 1 98 ? -3.086 -1.264 -2.824 1.00 95.50 98 GLN A N 1
ATOM 733 C CA . GLN A 1 98 ? -3.211 -2.708 -2.701 1.00 95.50 98 GLN A CA 1
ATOM 734 C C . GLN A 1 98 ? -2.329 -3.354 -3.758 1.00 95.50 98 GLN A C 1
ATOM 736 O O . GLN A 1 98 ? -2.218 -2.861 -4.877 1.00 95.50 98 GLN A O 1
ATOM 741 N N . ILE A 1 99 ? -1.683 -4.447 -3.373 1.00 97.62 99 ILE A N 1
ATOM 742 C CA . ILE A 1 99 ? -0.687 -5.143 -4.174 1.00 97.62 99 ILE A CA 1
ATOM 743 C C . ILE A 1 99 ? -1.003 -6.630 -4.103 1.00 97.62 99 ILE A C 1
ATOM 745 O O . ILE A 1 99 ? -1.285 -7.150 -3.020 1.00 97.62 99 ILE A O 1
ATOM 749 N N . ARG A 1 100 ? -0.958 -7.307 -5.243 1.00 97.44 100 ARG A N 1
ATOM 750 C CA . ARG A 1 100 ? -1.203 -8.737 -5.389 1.00 97.44 100 ARG A CA 1
ATOM 751 C C . ARG A 1 100 ? -0.041 -9.376 -6.137 1.00 97.44 100 ARG A C 1
ATOM 753 O O . ARG A 1 100 ? 0.399 -8.847 -7.148 1.00 97.44 100 ARG A O 1
ATOM 760 N N . ASN A 1 101 ? 0.425 -10.519 -5.649 1.00 98.12 101 ASN A N 1
ATOM 761 C CA . ASN A 1 101 ? 1.273 -11.412 -6.424 1.00 98.12 101 ASN A CA 1
ATOM 762 C C . ASN A 1 101 ? 0.374 -12.470 -7.070 1.00 98.12 101 ASN A C 1
ATOM 764 O O . ASN A 1 101 ? -0.316 -13.225 -6.381 1.00 98.12 101 ASN A O 1
ATOM 768 N N . ASP A 1 102 ? 0.354 -12.502 -8.396 1.00 96.62 102 ASP A N 1
ATOM 769 C CA . ASP A 1 102 ? -0.526 -13.387 -9.152 1.00 96.62 102 ASP A CA 1
ATOM 770 C C . ASP A 1 102 ? -0.047 -14.844 -9.154 1.00 96.62 102 ASP A C 1
ATOM 772 O O . ASP A 1 102 ? -0.872 -15.742 -9.320 1.00 96.62 102 ASP A O 1
ATOM 776 N N . ALA A 1 103 ? 1.245 -15.101 -8.907 1.00 96.00 103 ALA A N 1
ATOM 777 C CA . ALA A 1 103 ? 1.796 -16.457 -8.856 1.00 96.00 103 ALA A CA 1
ATOM 778 C C . ALA A 1 103 ? 1.310 -17.249 -7.635 1.00 96.00 103 ALA A C 1
ATOM 780 O O . ALA A 1 103 ? 1.043 -18.445 -7.738 1.00 96.00 103 ALA A O 1
ATOM 781 N N . ASN A 1 104 ? 1.175 -16.590 -6.480 1.00 96.44 104 ASN A N 1
ATOM 782 C CA . ASN A 1 104 ? 0.787 -17.239 -5.222 1.00 96.44 104 ASN A CA 1
ATOM 783 C C . ASN A 1 104 ? -0.557 -16.741 -4.654 1.00 96.44 104 ASN A C 1
ATOM 785 O O . ASN A 1 104 ? -1.049 -17.285 -3.666 1.00 96.44 104 ASN A O 1
ATOM 789 N N . GLY A 1 105 ? -1.158 -15.713 -5.262 1.00 96.19 105 GLY A N 1
ATOM 790 C CA . GLY A 1 105 ? -2.423 -15.114 -4.833 1.00 96.19 105 GLY A CA 1
ATOM 791 C C . GLY A 1 105 ? -2.336 -14.267 -3.560 1.00 96.19 105 GLY A C 1
ATOM 792 O O . GLY A 1 105 ? -3.369 -13.789 -3.088 1.00 96.19 105 GLY A O 1
ATOM 793 N N . ALA A 1 106 ? -1.145 -14.070 -2.991 1.00 97.38 106 ALA A N 1
ATOM 794 C CA . ALA A 1 106 ? -0.963 -13.254 -1.802 1.00 97.38 106 ALA A CA 1
ATOM 795 C C . ALA A 1 106 ? -1.264 -11.785 -2.108 1.00 97.38 106 ALA A C 1
ATOM 797 O O . ALA A 1 106 ? -0.976 -11.272 -3.192 1.00 97.38 106 ALA A O 1
ATOM 798 N N . THR A 1 107 ? -1.816 -11.092 -1.116 1.00 95.81 107 THR A N 1
ATOM 799 C CA . THR A 1 107 ? -2.109 -9.662 -1.199 1.00 95.81 107 THR A CA 1
ATOM 800 C C . THR A 1 107 ? -1.532 -8.930 -0.004 1.00 95.81 107 THR A C 1
ATOM 802 O O . THR A 1 107 ? -1.609 -9.420 1.124 1.00 95.81 107 THR A O 1
ATOM 805 N N . THR A 1 108 ? -1.028 -7.723 -0.227 1.00 96.00 108 THR A N 1
ATOM 806 C CA . THR A 1 108 ? -0.657 -6.797 0.842 1.00 96.00 108 THR A CA 1
ATOM 807 C C . THR A 1 108 ? -1.131 -5.386 0.518 1.00 96.00 108 THR A C 1
ATOM 809 O O . THR A 1 108 ? -1.561 -5.085 -0.595 1.00 96.00 108 THR A O 1
ATOM 812 N N . GLN A 1 109 ? -1.078 -4.516 1.516 1.00 95.56 109 GLN A N 1
ATOM 813 C CA . GLN A 1 109 ? -1.362 -3.097 1.377 1.00 95.56 109 GLN A CA 1
ATOM 814 C C . GLN A 1 109 ? -0.178 -2.314 1.920 1.00 95.56 109 GLN A C 1
ATOM 816 O O . GLN A 1 109 ? 0.361 -2.631 2.987 1.00 95.56 109 GLN A O 1
ATOM 821 N N . ALA A 1 110 ? 0.214 -1.276 1.194 1.00 97.25 110 ALA A N 1
ATOM 822 C CA . ALA A 1 110 ? 1.391 -0.490 1.514 1.00 97.25 110 ALA A CA 1
ATOM 823 C C . ALA A 1 110 ? 1.127 0.997 1.306 1.00 97.25 110 ALA A C 1
ATOM 825 O O . ALA A 1 110 ? 0.294 1.400 0.493 1.00 97.25 110 ALA A O 1
ATOM 826 N N . ARG A 1 111 ? 1.858 1.823 2.053 1.00 97.31 111 ARG A N 1
ATOM 827 C CA . ARG A 1 111 ? 1.795 3.275 1.911 1.00 97.31 111 ARG A CA 1
ATOM 828 C C . ARG A 1 111 ? 2.908 3.763 0.994 1.00 97.31 111 ARG A C 1
ATOM 830 O O . ARG A 1 111 ? 4.060 3.366 1.167 1.00 97.31 111 ARG A O 1
ATOM 837 N N . VAL A 1 112 ? 2.581 4.662 0.071 1.00 97.94 112 VAL A N 1
ATOM 838 C CA . VAL A 1 112 ? 3.571 5.301 -0.805 1.00 97.94 112 VAL A CA 1
ATOM 839 C C . VAL A 1 112 ? 4.384 6.290 0.018 1.00 97.94 112 VAL A C 1
ATOM 841 O O . VAL A 1 112 ? 3.861 7.325 0.440 1.00 97.94 112 VAL A O 1
ATOM 844 N N . LEU A 1 113 ? 5.649 5.963 0.284 1.00 98.06 113 LEU A N 1
ATOM 845 C CA . LEU A 1 113 ? 6.564 6.838 1.028 1.00 98.06 113 LEU A CA 1
ATOM 846 C C . LEU A 1 113 ? 7.853 7.160 0.277 1.00 98.06 113 LEU A C 1
ATOM 848 O O . LEU A 1 113 ? 8.645 7.965 0.776 1.00 98.06 113 LEU A O 1
ATOM 852 N N . ASP A 1 114 ? 8.066 6.558 -0.888 1.00 97.94 114 ASP A N 1
ATOM 853 C CA . ASP A 1 114 ? 9.322 6.680 -1.610 1.00 97.94 114 ASP A CA 1
ATOM 854 C C . ASP A 1 114 ? 9.144 6.670 -3.131 1.00 97.94 114 ASP A C 1
ATOM 856 O O . ASP A 1 114 ? 8.080 6.289 -3.630 1.00 97.94 114 ASP A O 1
ATOM 860 N N . ALA A 1 115 ? 10.187 7.104 -3.841 1.00 97.31 115 ALA A N 1
ATOM 861 C CA . ALA A 1 115 ? 10.264 7.113 -5.295 1.00 97.31 115 ALA A CA 1
ATOM 862 C C . ALA A 1 115 ? 11.442 6.260 -5.796 1.00 97.31 115 ALA A C 1
ATOM 864 O O . ALA A 1 115 ? 12.559 6.380 -5.295 1.00 97.31 115 ALA A O 1
ATOM 865 N N . CYS A 1 116 ? 11.188 5.411 -6.790 1.00 96.56 116 CYS A N 1
ATOM 866 C CA . CYS A 1 116 ? 12.131 4.450 -7.368 1.00 96.56 116 CYS A CA 1
ATOM 867 C C . CYS A 1 116 ? 12.234 4.669 -8.873 1.00 96.56 116 CYS A C 1
ATOM 869 O O . CYS A 1 116 ? 11.326 5.230 -9.469 1.00 96.56 116 CYS A O 1
ATOM 871 N N . GLY A 1 117 ? 13.349 4.278 -9.492 1.00 93.25 117 GLY A N 1
ATOM 872 C CA . GLY A 1 117 ? 13.549 4.526 -10.925 1.00 93.25 117 GLY A CA 1
ATOM 873 C C . GLY A 1 117 ? 13.914 5.977 -11.267 1.00 93.25 117 GLY A C 1
ATOM 874 O O . GLY A 1 117 ? 13.822 6.394 -12.413 1.00 93.25 117 GLY A O 1
ATOM 875 N N . ALA A 1 118 ? 14.373 6.776 -10.298 1.00 89.88 118 ALA A N 1
ATOM 876 C CA . ALA A 1 118 ? 14.865 8.137 -10.541 1.00 89.88 118 ALA A CA 1
ATOM 877 C C . ALA A 1 118 ? 16.287 8.160 -11.156 1.00 89.88 118 ALA A C 1
ATOM 879 O O . ALA A 1 118 ? 17.131 8.963 -10.755 1.00 89.88 118 ALA A O 1
ATOM 880 N N . LEU A 1 119 ? 16.580 7.249 -12.089 1.00 87.75 119 LEU A N 1
ATOM 881 C CA . LEU A 1 119 ? 17.887 7.091 -12.728 1.00 87.75 119 LEU A CA 1
ATOM 882 C C . LEU A 1 119 ? 17.756 7.194 -14.255 1.00 87.75 119 LEU A C 1
ATOM 884 O O . LEU A 1 119 ? 16.785 6.686 -14.817 1.00 87.75 119 LEU A O 1
ATOM 888 N N . PRO A 1 120 ? 18.738 7.794 -14.951 1.00 77.88 120 PRO A N 1
ATOM 889 C CA . PRO A 1 120 ? 18.795 7.735 -16.408 1.00 77.88 120 PRO A CA 1
ATOM 890 C C . PRO A 1 120 ? 18.799 6.283 -16.905 1.00 77.88 120 PRO A C 1
ATOM 892 O O . PRO A 1 120 ? 19.498 5.443 -16.342 1.00 77.88 120 PRO A O 1
ATOM 895 N N . ASN A 1 121 ? 18.067 6.010 -17.990 1.00 83.31 121 ASN A N 1
ATOM 896 C CA . ASN A 1 121 ? 18.002 4.698 -18.653 1.00 83.31 121 ASN A CA 1
ATOM 897 C C . ASN A 1 121 ? 17.517 3.537 -17.764 1.00 83.31 121 ASN A C 1
ATOM 899 O O . ASN A 1 121 ? 17.876 2.386 -18.008 1.00 83.31 121 ASN A O 1
ATOM 903 N N . THR A 1 122 ? 16.722 3.815 -16.730 1.00 90.69 122 THR A N 1
ATOM 904 C CA . THR A 1 122 ? 16.015 2.754 -16.005 1.00 90.69 122 THR A CA 1
ATOM 905 C C . THR A 1 122 ? 14.897 2.159 -16.867 1.00 90.69 122 THR A C 1
ATOM 907 O O . THR A 1 122 ? 14.303 2.863 -17.683 1.00 90.69 122 THR A O 1
ATOM 910 N N . THR A 1 123 ? 14.607 0.874 -16.674 1.00 94.31 123 THR A N 1
ATOM 911 C CA . THR A 1 123 ? 13.394 0.211 -17.184 1.00 94.31 123 THR A CA 1
ATOM 912 C C . THR A 1 123 ? 12.168 0.515 -16.326 1.00 94.31 123 THR A C 1
ATOM 914 O O . THR A 1 123 ? 11.056 0.409 -16.822 1.00 94.31 123 THR A O 1
ATOM 917 N N . PHE A 1 124 ? 12.383 0.990 -15.095 1.00 96.44 124 PHE A N 1
ATOM 918 C CA . PHE A 1 124 ? 11.350 1.212 -14.095 1.00 96.44 124 PHE A CA 1
ATOM 919 C C . PHE A 1 124 ? 10.345 2.289 -14.537 1.00 96.44 124 PHE A C 1
ATOM 921 O O . PHE A 1 124 ? 10.634 3.494 -14.518 1.00 96.44 124 PHE A O 1
ATOM 928 N N . GLY A 1 125 ? 9.159 1.840 -14.934 1.00 95.81 125 GLY A N 1
ATOM 929 C CA . GLY A 1 125 ? 8.082 2.631 -15.508 1.00 95.81 125 GLY A CA 1
ATOM 930 C C . GLY A 1 125 ? 6.975 3.007 -14.522 1.00 95.81 125 GLY A C 1
ATOM 931 O O . GLY A 1 125 ? 7.001 2.717 -13.327 1.00 95.81 125 GLY A O 1
ATOM 932 N N . CYS A 1 126 ? 5.942 3.678 -15.039 1.00 95.00 126 CY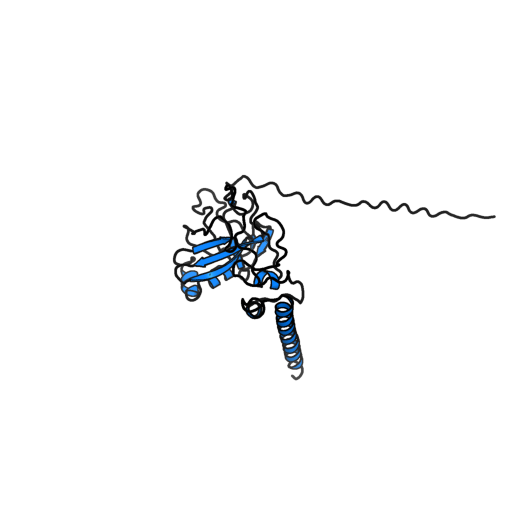S A N 1
ATOM 933 C CA . CYS A 1 126 ? 4.780 4.111 -14.250 1.00 95.00 126 CYS A CA 1
ATOM 934 C C . CYS A 1 126 ? 3.945 2.952 -13.681 1.00 95.00 126 CYS A C 1
ATOM 936 O O . CYS A 1 126 ? 3.116 3.167 -12.803 1.00 95.00 126 CYS A O 1
ATOM 938 N N . ASN A 1 127 ? 4.109 1.742 -14.191 1.00 96.62 127 ASN A N 1
ATOM 939 C CA . ASN A 1 127 ? 3.433 0.534 -13.729 1.00 96.62 127 ASN A CA 1
ATOM 940 C C . ASN A 1 127 ? 4.281 -0.272 -12.734 1.00 96.62 127 ASN A C 1
ATOM 942 O O . ASN A 1 127 ? 3.761 -1.233 -12.169 1.00 96.62 127 ASN A O 1
ATOM 946 N N . ASP A 1 128 ? 5.530 0.125 -12.479 1.00 98.00 128 ASP A N 1
ATOM 947 C CA . ASP A 1 128 ? 6.426 -0.607 -11.593 1.00 98.00 128 ASP A CA 1
ATOM 948 C C . ASP A 1 128 ? 6.381 -0.128 -10.149 1.00 98.00 128 ASP A C 1
ATOM 950 O O . ASP A 1 128 ? 6.068 1.026 -9.825 1.00 98.00 128 ASP A O 1
ATOM 954 N N . LEU A 1 129 ? 6.722 -1.059 -9.260 1.00 98.44 129 LEU A N 1
ATOM 955 C CA . LEU A 1 129 ? 6.877 -0.794 -7.844 1.00 98.44 129 LEU A CA 1
ATOM 956 C C . LEU A 1 129 ? 8.023 -1.603 -7.242 1.00 98.44 129 LEU A C 1
ATOM 958 O O . LEU A 1 129 ? 8.315 -2.714 -7.670 1.00 98.44 129 LEU A O 1
ATOM 962 N N . PHE A 1 130 ? 8.616 -1.067 -6.180 1.00 98.44 130 PHE A N 1
ATOM 963 C CA . PHE A 1 130 ? 9.399 -1.849 -5.226 1.00 98.44 130 PHE A CA 1
ATOM 964 C C . PHE A 1 130 ? 8.818 -1.711 -3.825 1.00 98.44 130 PHE A C 1
ATOM 966 O O . PHE A 1 130 ? 8.057 -0.788 -3.522 1.00 98.44 130 PHE A O 1
ATOM 973 N N . LEU A 1 131 ? 9.163 -2.654 -2.956 1.00 98.56 131 LEU A N 1
ATOM 974 C CA . LEU A 1 131 ? 8.544 -2.803 -1.643 1.00 98.56 131 LEU A CA 1
ATOM 975 C C . LEU A 1 131 ? 9.554 -2.591 -0.522 1.00 98.56 131 LEU A C 1
ATOM 977 O O . LEU A 1 131 ? 10.738 -2.861 -0.674 1.00 98.56 131 LEU A O 1
ATOM 981 N N . SER A 1 132 ? 9.106 -2.189 0.660 1.00 98.06 132 SER A N 1
ATOM 982 C CA . SER A 1 132 ? 9.908 -2.447 1.858 1.00 98.06 132 SER A CA 1
ATOM 983 C C . SER A 1 132 ? 10.035 -3.953 2.102 1.00 98.06 132 SER A C 1
ATOM 985 O O . SER A 1 132 ? 9.179 -4.742 1.692 1.00 98.06 132 SER A O 1
ATOM 987 N N . LYS A 1 133 ? 11.064 -4.359 2.855 1.00 98.00 133 LYS A N 1
ATOM 988 C CA . LYS A 1 133 ? 11.302 -5.772 3.183 1.00 98.00 133 LYS A CA 1
ATOM 989 C C . LYS A 1 133 ? 10.073 -6.475 3.773 1.00 98.00 133 LYS A C 1
ATOM 991 O O . LYS A 1 133 ? 9.712 -7.548 3.305 1.00 98.00 133 LYS A O 1
ATOM 996 N N . ARG A 1 134 ? 9.375 -5.872 4.743 1.00 96.50 134 ARG A N 1
ATOM 997 C CA . ARG A 1 134 ? 8.147 -6.466 5.300 1.00 96.50 134 ARG A CA 1
ATOM 998 C C . ARG A 1 134 ? 7.043 -6.641 4.259 1.00 96.50 134 ARG A C 1
ATOM 1000 O O . ARG A 1 134 ? 6.424 -7.700 4.239 1.00 96.50 134 ARG A O 1
ATOM 1007 N N . ALA A 1 135 ? 6.785 -5.642 3.415 1.00 97.50 135 ALA A N 1
ATOM 1008 C CA . ALA A 1 135 ? 5.749 -5.751 2.387 1.00 97.50 135 ALA A CA 1
ATOM 1009 C C . ALA A 1 135 ? 6.110 -6.828 1.348 1.00 97.50 135 ALA A C 1
ATOM 1011 O O . ALA A 1 135 ? 5.252 -7.624 0.973 1.00 97.50 135 ALA A O 1
ATOM 1012 N N . PHE A 1 136 ? 7.389 -6.912 0.969 1.00 98.62 136 PHE A N 1
ATOM 1013 C CA . PHE A 1 136 ? 7.926 -7.969 0.113 1.00 98.62 136 PHE A CA 1
ATOM 1014 C C . PHE A 1 136 ? 7.726 -9.362 0.722 1.00 98.62 136 PHE A C 1
ATOM 1016 O O . PHE A 1 136 ? 7.165 -10.242 0.080 1.00 98.62 136 PHE A O 1
ATOM 1023 N N . GLU A 1 137 ? 8.122 -9.566 1.981 1.00 98.19 137 GLU A N 1
ATOM 1024 C CA . GLU A 1 137 ? 7.985 -10.861 2.658 1.00 98.19 137 GLU A CA 1
ATOM 1025 C C . GLU A 1 137 ? 6.516 -11.274 2.842 1.00 98.19 137 GLU A C 1
ATOM 1027 O O . GLU A 1 137 ? 6.193 -12.453 2.699 1.00 98.19 137 GLU A O 1
ATOM 1032 N N . GLN A 1 138 ? 5.622 -10.318 3.126 1.00 97.06 138 GLN A N 1
ATOM 1033 C CA . GLN A 1 138 ? 4.177 -10.564 3.185 1.00 97.06 138 GLN A CA 1
ATOM 1034 C C . GLN A 1 138 ? 3.632 -11.037 1.835 1.00 97.06 138 GLN A C 1
ATOM 1036 O O . GLN A 1 138 ? 2.841 -11.977 1.791 1.00 97.06 138 GLN A O 1
ATOM 1041 N N . LEU A 1 139 ? 4.071 -10.402 0.748 1.00 98.00 139 LEU A N 1
ATOM 1042 C CA . LEU A 1 139 ? 3.612 -10.704 -0.604 1.00 98.00 139 LEU A CA 1
ATOM 1043 C C . LEU A 1 139 ? 4.249 -11.981 -1.182 1.00 98.00 139 LEU A C 1
ATOM 1045 O O . LEU A 1 139 ? 3.649 -12.668 -2.005 1.00 98.00 139 LEU A O 1
ATOM 1049 N N . ALA A 1 140 ? 5.443 -12.346 -0.717 1.00 98.00 140 ALA A N 1
ATOM 1050 C CA . ALA A 1 140 ? 6.065 -13.626 -1.038 1.00 98.00 140 ALA A CA 1
ATOM 1051 C C . ALA A 1 140 ? 5.353 -14.811 -0.359 1.00 98.00 140 ALA A C 1
ATOM 1053 O O . ALA A 1 140 ? 5.440 -15.939 -0.841 1.00 98.00 140 ALA A O 1
ATOM 1054 N N . GLY A 1 141 ? 4.654 -14.584 0.761 1.00 95.75 141 GLY A N 1
ATOM 1055 C CA . GLY A 1 141 ? 3.866 -15.609 1.444 1.00 95.75 141 GLY A CA 1
ATOM 1056 C C . GLY A 1 141 ? 4.692 -16.848 1.813 1.00 95.75 141 GLY A C 1
ATOM 1057 O O . GLY A 1 141 ? 5.737 -16.760 2.460 1.00 95.75 141 GLY A O 1
ATOM 1058 N N . ASN A 1 142 ? 4.234 -18.025 1.386 1.00 95.62 142 ASN A N 1
ATOM 1059 C CA . ASN A 1 142 ? 4.949 -19.292 1.585 1.00 95.62 142 ASN A CA 1
ATOM 1060 C C . ASN A 1 142 ? 6.244 -19.410 0.754 1.00 95.62 142 ASN A C 1
ATOM 1062 O O . ASN A 1 142 ? 7.094 -20.234 1.083 1.00 95.62 142 ASN A O 1
ATOM 1066 N N . GLN A 1 143 ? 6.431 -18.573 -0.270 1.00 96.38 143 GLN A N 1
ATOM 1067 C CA . GLN A 1 143 ? 7.637 -18.523 -1.105 1.00 96.38 143 GLN A CA 1
ATOM 1068 C C . GLN A 1 143 ? 8.704 -17.557 -0.564 1.00 96.38 143 GLN A C 1
ATOM 1070 O O . GLN A 1 143 ? 9.732 -17.353 -1.206 1.00 96.38 143 GLN A O 1
ATOM 1075 N N . ARG A 1 144 ? 8.503 -16.972 0.626 1.00 97.50 144 ARG A N 1
ATOM 1076 C CA . ARG A 1 144 ? 9.398 -15.970 1.233 1.00 97.50 144 ARG A CA 1
ATOM 1077 C C . ARG A 1 144 ? 10.882 -16.323 1.147 1.00 97.50 144 ARG A C 1
ATOM 1079 O O . ARG A 1 144 ? 11.676 -15.487 0.732 1.00 97.50 144 ARG A O 1
ATOM 1086 N N . GLN A 1 145 ? 11.269 -17.533 1.551 1.00 97.62 145 GLN A N 1
ATOM 1087 C CA . GLN A 1 145 ? 12.674 -17.952 1.515 1.00 97.62 145 GLN A CA 1
ATOM 1088 C C . GLN A 1 145 ? 13.253 -17.931 0.090 1.00 97.62 145 GLN A C 1
ATOM 1090 O O . GLN A 1 145 ? 14.367 -17.451 -0.099 1.00 97.62 145 GLN A O 1
ATOM 1095 N N . ALA A 1 146 ? 12.498 -18.416 -0.899 1.00 97.62 146 ALA A N 1
ATOM 1096 C CA . ALA A 1 146 ? 12.925 -18.434 -2.296 1.00 97.62 146 ALA A CA 1
ATOM 1097 C C . ALA A 1 146 ? 13.009 -17.014 -2.876 1.00 97.62 146 ALA A C 1
ATOM 1099 O O . ALA A 1 146 ? 14.012 -16.669 -3.492 1.00 97.62 146 ALA A O 1
ATOM 1100 N N . ALA A 1 147 ? 12.013 -16.167 -2.600 1.00 97.88 147 ALA A N 1
ATOM 1101 C CA . ALA A 1 147 ? 11.989 -14.780 -3.060 1.00 97.88 147 ALA A CA 1
ATOM 1102 C C . ALA A 1 147 ? 13.155 -13.954 -2.487 1.00 97.88 147 ALA A C 1
ATOM 1104 O O . ALA A 1 147 ? 13.801 -13.196 -3.206 1.00 97.88 147 ALA A O 1
ATOM 1105 N N . LEU A 1 148 ? 13.484 -14.138 -1.201 1.00 97.69 148 LEU A N 1
ATOM 1106 C CA . LEU A 1 148 ? 14.647 -13.488 -0.585 1.00 97.69 148 LEU A CA 1
ATOM 1107 C C . LEU A 1 148 ? 15.972 -13.959 -1.201 1.00 97.69 148 LEU A C 1
ATOM 1109 O O . LEU A 1 148 ? 16.887 -13.154 -1.339 1.00 97.69 148 LEU A O 1
ATOM 1113 N N . ALA A 1 149 ? 16.077 -15.238 -1.570 1.00 97.88 149 ALA A N 1
ATOM 1114 C CA . ALA A 1 149 ? 17.264 -15.771 -2.235 1.00 97.88 149 ALA A CA 1
ATOM 1115 C C . ALA A 1 149 ? 17.396 -15.273 -3.686 1.00 97.88 149 ALA A C 1
ATOM 1117 O O . ALA A 1 149 ? 18.507 -15.001 -4.133 1.00 97.88 149 ALA A O 1
ATOM 1118 N N . ALA A 1 150 ? 16.276 -15.133 -4.401 1.00 97.75 150 ALA A N 1
ATOM 1119 C CA . ALA A 1 150 ? 16.234 -14.601 -5.763 1.00 97.75 150 ALA A CA 1
ATOM 1120 C C . ALA A 1 150 ? 16.424 -13.074 -5.817 1.00 97.75 150 ALA A C 1
ATOM 1122 O O . ALA A 1 150 ? 16.837 -12.535 -6.839 1.00 97.75 150 ALA A O 1
ATOM 1123 N N . GLY A 1 151 ? 16.114 -12.368 -4.726 1.00 97.75 151 GLY A N 1
ATOM 1124 C CA . GLY A 1 151 ? 16.123 -10.905 -4.668 1.00 97.75 151 GLY A CA 1
ATOM 1125 C C . GLY A 1 151 ? 14.891 -10.247 -5.300 1.00 97.75 151 GLY A C 1
ATOM 1126 O O . GLY A 1 151 ? 14.812 -9.022 -5.325 1.00 97.75 151 GLY A O 1
ATOM 1127 N N . HIS A 1 152 ? 13.921 -11.033 -5.773 1.00 98.25 152 HIS A N 1
ATOM 1128 C CA . HIS A 1 152 ? 12.674 -10.552 -6.362 1.00 98.25 152 HIS A CA 1
ATOM 1129 C C . HIS A 1 152 ? 11.517 -11.536 -6.118 1.00 98.25 152 HIS A C 1
ATOM 1131 O O . HIS A 1 152 ? 11.728 -12.693 -5.743 1.00 98.25 152 HIS A O 1
ATOM 1137 N N . LEU A 1 153 ? 10.284 -11.069 -6.310 1.00 98.25 153 LEU A N 1
ATOM 1138 C CA . LEU A 1 153 ? 9.085 -11.908 -6.292 1.00 98.25 153 LEU A CA 1
ATOM 1139 C C . LEU A 1 153 ? 8.965 -12.716 -7.591 1.00 98.25 153 LEU A C 1
ATOM 1141 O O . LEU A 1 153 ? 9.390 -12.270 -8.656 1.00 98.25 153 LEU A O 1
ATOM 1145 N N . GLU A 1 154 ? 8.384 -13.909 -7.499 1.00 96.50 154 GLU A N 1
ATOM 1146 C CA . GLU A 1 154 ? 8.037 -14.720 -8.667 1.00 96.50 154 GLU A CA 1
ATOM 1147 C C . GLU A 1 154 ? 6.722 -14.237 -9.293 1.00 96.50 154 GLU A C 1
ATOM 1149 O O . GLU A 1 154 ? 5.772 -13.925 -8.574 1.00 96.50 154 GLU A O 1
ATOM 1154 N N . GLY A 1 155 ? 6.665 -14.249 -10.628 1.00 95.06 155 GLY A N 1
ATOM 1155 C CA . GLY A 1 155 ? 5.468 -13.958 -11.413 1.00 95.06 155 GLY A CA 1
ATOM 1156 C C . GLY A 1 155 ? 5.078 -12.485 -11.465 1.00 95.06 155 GLY A C 1
ATOM 1157 O O . GLY A 1 155 ? 5.836 -11.596 -11.080 1.00 95.06 155 GLY A O 1
ATOM 1158 N N . ASN A 1 156 ? 3.876 -12.240 -11.985 1.00 96.75 156 ASN A N 1
ATOM 1159 C CA . ASN A 1 156 ? 3.355 -10.890 -12.139 1.00 96.75 156 ASN A CA 1
ATOM 1160 C C . ASN A 1 156 ? 2.909 -10.334 -10.788 1.00 96.75 156 ASN A C 1
ATOM 1162 O O . ASN A 1 156 ? 2.236 -11.008 -10.001 1.00 96.75 156 ASN A O 1
ATOM 1166 N N . VAL A 1 157 ? 3.238 -9.067 -10.557 1.00 98.44 157 VAL A N 1
ATOM 1167 C CA . VAL A 1 157 ? 2.728 -8.303 -9.424 1.00 98.44 157 VAL A CA 1
ATOM 1168 C C . VAL A 1 157 ? 1.819 -7.215 -9.957 1.00 98.44 157 VAL A C 1
ATOM 1170 O O . VAL A 1 157 ? 2.235 -6.379 -10.762 1.00 98.44 157 VAL A O 1
ATOM 1173 N N . THR A 1 158 ? 0.576 -7.220 -9.491 1.00 97.56 158 THR A N 1
ATOM 1174 C CA . THR A 1 158 ? -0.413 -6.209 -9.843 1.00 97.56 158 THR A CA 1
ATOM 1175 C C . THR A 1 158 ? -0.704 -5.300 -8.663 1.00 97.56 158 THR A C 1
ATOM 1177 O O . THR A 1 158 ? -0.638 -5.715 -7.504 1.00 97.56 158 THR A O 1
ATOM 1180 N N . TRP A 1 159 ? -1.016 -4.036 -8.932 1.00 96.44 159 TRP A N 1
ATOM 1181 C CA . TRP A 1 159 ? -1.332 -3.075 -7.881 1.00 96.44 159 TRP A CA 1
ATOM 1182 C C . TRP A 1 159 ? -2.275 -1.972 -8.342 1.00 96.44 159 TRP A C 1
ATOM 1184 O O . TRP A 1 159 ? -2.397 -1.681 -9.528 1.00 96.44 159 TRP A O 1
ATOM 1194 N N . ASN A 1 160 ? -2.937 -1.327 -7.391 1.00 94.38 160 ASN A N 1
ATOM 1195 C CA . ASN A 1 160 ? -3.714 -0.115 -7.621 1.00 94.38 160 ASN A CA 1
ATOM 1196 C C . ASN A 1 160 ? -3.698 0.766 -6.367 1.00 94.38 160 ASN A C 1
ATOM 1198 O O . ASN A 1 160 ? -3.474 0.274 -5.260 1.00 94.38 160 ASN A O 1
ATOM 1202 N N . PHE A 1 161 ? -3.947 2.074 -6.505 1.00 93.69 161 PHE A N 1
ATOM 1203 C CA . PHE A 1 161 ? -4.227 2.865 -5.307 1.00 93.69 161 PHE A CA 1
ATOM 1204 C C . PHE A 1 161 ? -5.613 2.538 -4.758 1.00 93.69 161 PHE A C 1
ATOM 1206 O O . PHE A 1 161 ? -6.575 2.320 -5.502 1.00 93.69 161 PHE A O 1
ATOM 1213 N N . ILE A 1 162 ? -5.699 2.572 -3.437 1.00 92.38 162 ILE A N 1
ATOM 1214 C CA . ILE A 1 162 ? -6.902 2.297 -2.668 1.00 92.38 162 ILE A CA 1
ATOM 1215 C C . ILE A 1 162 ? -7.186 3.440 -1.705 1.00 92.38 162 ILE A C 1
ATOM 1217 O O . ILE A 1 162 ? -6.331 4.270 -1.384 1.00 92.38 162 ILE A O 1
ATOM 1221 N N . THR A 1 163 ? -8.409 3.437 -1.201 1.00 91.88 163 THR A N 1
ATOM 1222 C CA . THR A 1 163 ? -8.733 4.139 0.032 1.00 91.88 163 THR A CA 1
ATOM 1223 C C . THR A 1 163 ? -7.945 3.515 1.187 1.00 91.88 163 THR A C 1
ATOM 1225 O O . THR A 1 163 ? -7.761 2.297 1.211 1.00 91.88 163 THR A O 1
ATOM 1228 N N . GLU A 1 164 ? -7.465 4.329 2.134 1.00 93.25 164 GLU A N 1
ATOM 1229 C CA . GLU A 1 164 ? -6.712 3.815 3.280 1.00 93.25 164 GLU A CA 1
ATOM 1230 C C . GLU A 1 164 ? -7.487 2.705 3.987 1.00 93.25 164 GLU A C 1
ATOM 1232 O O . GLU A 1 164 ? -8.676 2.859 4.263 1.00 93.25 164 GLU A O 1
ATOM 1237 N N . SER A 1 165 ? -6.799 1.613 4.305 1.00 94.12 165 SER A N 1
ATOM 1238 C CA . SER A 1 165 ? -7.405 0.434 4.908 1.00 94.12 165 SER A CA 1
ATOM 1239 C C . SER A 1 165 ? -7.826 0.646 6.359 1.00 94.12 165 SER A C 1
ATOM 1241 O O . SER A 1 165 ? -7.244 1.451 7.096 1.00 94.12 165 SER A O 1
ATOM 1243 N N . CYS A 1 166 ? -8.795 -0.153 6.813 1.00 95.62 166 CYS A N 1
ATOM 1244 C CA . CYS A 1 166 ? -9.215 -0.141 8.214 1.00 95.62 166 CYS A CA 1
ATOM 1245 C C . CYS A 1 166 ? -8.037 -0.343 9.188 1.00 95.62 166 CYS A C 1
ATOM 1247 O O . CYS A 1 166 ? -7.926 0.354 10.199 1.00 95.62 166 CYS A O 1
ATOM 1249 N N . TRP A 1 167 ? -7.102 -1.251 8.899 1.00 94.94 167 TRP A N 1
ATOM 1250 C CA . TRP A 1 167 ? -5.982 -1.465 9.818 1.00 94.94 167 TRP A CA 1
ATOM 1251 C C . TRP A 1 167 ? -5.009 -0.277 9.820 1.00 94.94 167 TRP A C 1
ATOM 1253 O O . TRP A 1 167 ? -4.460 0.044 10.873 1.00 94.94 167 TRP A O 1
ATOM 1263 N N . GLY A 1 168 ? -4.822 0.417 8.687 1.00 95.44 168 GLY A N 1
ATOM 1264 C CA . GLY A 1 168 ? -3.996 1.629 8.608 1.00 95.44 168 GLY A CA 1
ATOM 1265 C C . GLY A 1 168 ? -4.551 2.751 9.490 1.00 95.44 168 GLY A C 1
ATOM 1266 O O . GLY A 1 168 ? -3.832 3.361 10.294 1.00 95.44 168 GLY A O 1
ATOM 1267 N N . CYS A 1 169 ? -5.873 2.891 9.432 1.00 96.00 169 CYS A N 1
ATOM 1268 C CA . CYS A 1 169 ? -6.702 3.731 10.279 1.00 96.00 169 CYS A CA 1
ATOM 1269 C C . CYS A 1 169 ? -6.504 3.471 11.784 1.00 96.00 169 CYS A C 1
ATOM 1271 O O . CYS A 1 169 ? -6.187 4.392 12.551 1.00 96.00 169 CYS A O 1
ATOM 1273 N N . TYR A 1 170 ? -6.639 2.212 12.210 1.00 95.56 170 TYR A N 1
ATOM 1274 C CA . TYR A 1 170 ? -6.459 1.799 13.608 1.00 95.56 170 TYR A CA 1
ATOM 1275 C C . TYR A 1 170 ? -5.004 1.850 14.077 1.00 95.56 170 TYR A C 1
ATOM 1277 O O . TYR A 1 170 ? -4.734 2.139 15.244 1.00 95.56 170 TYR A O 1
ATOM 1285 N N . ALA A 1 171 ? -4.054 1.643 13.171 1.00 94.56 171 ALA A N 1
ATOM 1286 C CA . ALA A 1 171 ? -2.637 1.801 13.452 1.00 94.56 171 ALA A CA 1
ATOM 1287 C C . ALA A 1 171 ? -2.197 3.275 13.483 1.00 94.56 171 ALA A C 1
ATOM 1289 O O . ALA A 1 171 ? -1.048 3.554 13.839 1.00 94.56 171 ALA A O 1
ATOM 1290 N N . GLY A 1 172 ? -3.081 4.223 13.158 1.00 94.50 172 GLY A N 1
ATOM 1291 C CA . GLY A 1 172 ? -2.825 5.658 13.269 1.00 94.50 172 GLY A CA 1
ATOM 1292 C C . GLY A 1 172 ? -1.892 6.228 12.203 1.00 94.50 172 GLY A C 1
ATOM 1293 O O . GLY A 1 172 ? -1.294 7.282 12.418 1.00 94.50 172 GLY A O 1
ATOM 1294 N N . PHE A 1 173 ? -1.719 5.545 11.071 1.00 94.50 173 PHE A N 1
ATOM 1295 C CA . PHE A 1 173 ? -0.836 6.017 10.003 1.00 94.50 173 PHE A CA 1
ATOM 1296 C C . PHE A 1 173 ? -1.477 7.165 9.229 1.00 94.50 173 PHE A C 1
ATOM 1298 O O . PHE A 1 173 ? -2.621 7.027 8.866 1.00 94.50 173 PHE A O 1
ATOM 1305 N N . PRO A 1 174 ? -0.809 8.282 8.902 1.00 92.75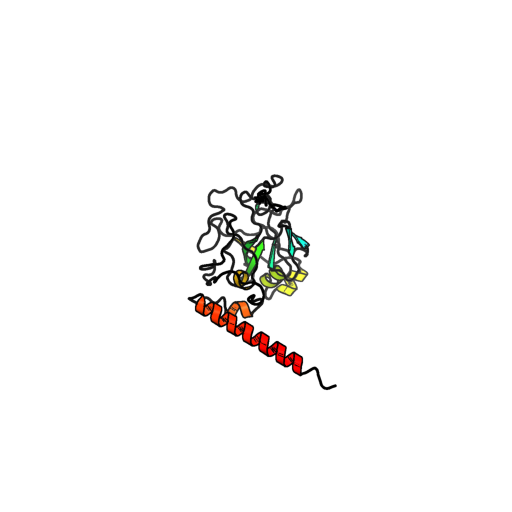 174 PRO A N 1
ATOM 1306 C CA . PRO A 1 174 ? -1.413 9.265 8.004 1.00 92.75 174 PRO A CA 1
ATOM 1307 C C . PRO A 1 174 ? -1.710 8.658 6.625 1.00 92.75 174 PRO A C 1
ATOM 1309 O O . PRO A 1 174 ? -0.938 7.823 6.138 1.00 92.75 174 PRO A O 1
ATOM 1312 N N . GLY A 1 175 ? -2.795 9.134 6.013 1.00 90.94 175 GLY A N 1
ATOM 1313 C CA . GLY A 1 175 ? -3.255 8.753 4.685 1.00 90.94 175 GLY A CA 1
ATOM 1314 C C . GLY A 1 175 ? -3.837 9.940 3.917 1.00 90.94 175 GLY A C 1
ATOM 1315 O O . GLY A 1 175 ? -4.333 10.901 4.516 1.00 90.94 175 GLY A O 1
ATOM 1316 N N . LYS A 1 176 ? -3.757 9.875 2.588 1.00 92.56 176 LYS A N 1
ATOM 1317 C CA . LYS A 1 176 ? -4.382 10.824 1.662 1.00 92.56 176 LYS A CA 1
ATOM 1318 C C . LYS A 1 176 ? -5.341 10.118 0.711 1.00 92.56 176 LYS A C 1
ATOM 1320 O O . LYS A 1 176 ? -5.073 8.991 0.295 1.00 92.56 176 LYS A O 1
ATOM 1325 N N . LEU A 1 177 ? -6.407 10.819 0.331 1.00 89.12 177 LEU A N 1
ATOM 1326 C CA . LEU A 1 177 ? -7.268 10.439 -0.788 1.00 89.12 177 LEU A CA 1
ATOM 1327 C C . LEU A 1 177 ? -6.549 10.689 -2.127 1.00 89.12 177 LEU A C 1
ATOM 1329 O O . LEU A 1 177 ? -5.491 11.326 -2.184 1.00 89.12 177 LEU A O 1
ATOM 1333 N N . LEU A 1 178 ? -7.109 10.176 -3.227 1.00 85.81 178 LEU A N 1
ATOM 1334 C CA . LEU A 1 178 ? -6.489 10.302 -4.554 1.00 85.81 178 LEU A CA 1
ATOM 1335 C C . LEU A 1 178 ? -6.384 11.737 -5.050 1.00 85.81 178 LEU A C 1
ATOM 1337 O O . LEU A 1 178 ? -5.432 12.032 -5.767 1.00 85.81 178 LEU A O 1
ATOM 1341 N N . ASP A 1 179 ? -7.306 12.604 -4.639 1.00 85.69 179 ASP A N 1
ATOM 1342 C CA . ASP A 1 179 ? -7.284 14.043 -4.916 1.00 85.69 179 ASP A CA 1
ATOM 1343 C C . ASP A 1 179 ? -6.224 14.800 -4.089 1.00 85.69 179 ASP A C 1
ATOM 1345 O O . ASP A 1 179 ? -6.038 16.003 -4.254 1.00 85.69 179 ASP A O 1
ATOM 1349 N N . GLY A 1 180 ? -5.507 14.100 -3.202 1.00 87.31 180 GLY A N 1
ATOM 1350 C CA . GLY A 1 180 ? -4.452 14.652 -2.357 1.00 87.31 180 GLY A CA 1
ATOM 1351 C C . GLY A 1 180 ? -4.940 15.258 -1.040 1.00 87.31 180 GLY A C 1
ATOM 1352 O O . GLY A 1 180 ? -4.098 15.672 -0.230 1.00 87.31 180 GLY A O 1
ATOM 1353 N N . SER A 1 181 ? -6.254 15.285 -0.796 1.00 90.19 181 SER A N 1
ATOM 1354 C CA . SER A 1 181 ? -6.825 15.692 0.489 1.00 90.19 181 SER A CA 1
ATOM 1355 C C . SER A 1 181 ? -6.519 14.666 1.587 1.00 90.19 181 SER A C 1
ATOM 1357 O O . SER A 1 181 ? -6.181 13.507 1.327 1.00 90.19 181 SER A O 1
ATOM 1359 N N . THR A 1 182 ? -6.584 15.099 2.845 1.00 92.94 182 THR A N 1
ATOM 1360 C CA . THR A 1 182 ? -6.391 14.206 3.995 1.00 92.94 182 THR A CA 1
ATOM 1361 C C . THR A 1 182 ? -7.516 13.179 4.050 1.00 92.94 182 THR A C 1
ATOM 1363 O O . THR A 1 182 ? -8.685 13.556 4.042 1.00 92.94 182 THR A O 1
ATOM 1366 N N . ASP A 1 183 ? -7.175 11.895 4.181 1.00 93.12 183 ASP A N 1
ATOM 1367 C CA . ASP A 1 183 ? -8.181 10.851 4.378 1.00 93.12 183 ASP A CA 1
ATOM 1368 C C . ASP A 1 183 ? -8.740 10.937 5.815 1.00 93.12 183 ASP A C 1
ATOM 1370 O O . ASP A 1 183 ? -7.977 10.742 6.778 1.00 93.12 183 ASP A O 1
ATOM 1374 N N . PRO A 1 184 ? -10.049 11.227 5.995 1.00 92.62 184 PRO A N 1
ATOM 1375 C CA . PRO A 1 184 ? -10.676 11.282 7.315 1.00 92.62 184 PRO A CA 1
ATOM 1376 C C . PRO A 1 184 ? -10.766 9.904 7.974 1.00 92.62 184 PRO A C 1
ATOM 1378 O O . PRO A 1 184 ? -11.050 9.822 9.172 1.00 92.62 184 PRO A O 1
ATOM 1381 N N . CYS A 1 185 ? -10.491 8.830 7.222 1.00 95.38 185 CYS A N 1
ATOM 1382 C CA . CYS A 1 185 ? -10.461 7.466 7.715 1.00 95.38 185 CYS A CA 1
ATOM 1383 C C . CYS A 1 185 ? -11.853 7.021 8.224 1.00 95.38 185 CYS A C 1
ATOM 1385 O O . CYS A 1 185 ? -12.016 6.398 9.273 1.00 95.38 185 CYS A O 1
ATOM 1387 N N . THR A 1 186 ? -12.896 7.369 7.465 1.00 94.81 186 THR A N 1
ATOM 1388 C CA . THR A 1 186 ? -14.305 7.057 7.761 1.00 94.81 186 THR A CA 1
ATOM 1389 C C . THR A 1 186 ? -15.001 6.361 6.588 1.00 94.81 186 THR A C 1
ATOM 1391 O O . THR A 1 186 ? -14.568 6.468 5.439 1.00 94.81 186 THR A O 1
ATOM 1394 N N . GLY A 1 187 ? -16.089 5.637 6.861 1.00 93.31 187 GLY A N 1
ATOM 1395 C CA . GLY A 1 187 ? -16.822 4.869 5.844 1.00 93.31 187 GLY A CA 1
ATOM 1396 C C . GLY A 1 187 ? -16.164 3.519 5.560 1.00 93.31 187 GLY A C 1
ATOM 1397 O O . GLY A 1 187 ? -15.413 3.027 6.389 1.00 93.31 187 GLY A O 1
ATOM 1398 N N . GLN A 1 188 ? -16.439 2.898 4.416 1.00 92.62 188 GLN A N 1
ATOM 1399 C CA . GLN A 1 188 ? -15.806 1.624 4.048 1.00 92.62 188 GLN A CA 1
ATOM 1400 C C . GLN A 1 188 ? -14.457 1.849 3.354 1.00 92.62 188 GLN A C 1
ATOM 1402 O O . GLN A 1 188 ? -14.270 2.855 2.665 1.00 92.62 188 GLN A O 1
ATOM 1407 N N . ASP A 1 189 ? -13.515 0.928 3.548 1.00 92.31 189 ASP A N 1
ATOM 1408 C CA . ASP A 1 189 ? -12.308 0.841 2.725 1.00 92.31 189 ASP A CA 1
ATOM 1409 C C . ASP A 1 189 ? -12.578 0.108 1.398 1.00 92.31 189 ASP A C 1
ATOM 1411 O O . ASP A 1 189 ? -13.690 -0.356 1.132 1.00 92.31 189 ASP A O 1
ATOM 1415 N N . SER A 1 190 ? -11.560 0.003 0.538 1.00 89.94 190 SER A N 1
ATOM 1416 C CA . SER A 1 190 ? -11.691 -0.632 -0.784 1.00 89.94 190 SER A CA 1
ATOM 1417 C C . SER A 1 190 ? -11.963 -2.144 -0.737 1.00 89.94 190 SER A C 1
ATOM 1419 O O . SER A 1 190 ? -12.325 -2.722 -1.759 1.00 89.94 190 SER A O 1
ATOM 1421 N N . ALA A 1 191 ? -11.825 -2.783 0.427 1.00 88.75 191 ALA A N 1
ATOM 1422 C CA . ALA A 1 191 ? -12.187 -4.181 0.648 1.00 88.75 191 ALA A CA 1
ATOM 1423 C C . ALA A 1 191 ? -13.520 -4.336 1.413 1.00 88.75 191 ALA A C 1
ATOM 1425 O O . ALA A 1 191 ? -13.944 -5.456 1.693 1.00 88.75 191 ALA A O 1
ATOM 1426 N N . GLY A 1 192 ? -14.214 -3.229 1.699 1.00 90.69 192 GLY A N 1
ATOM 1427 C CA . GLY A 1 192 ? -15.510 -3.219 2.376 1.00 90.69 192 GLY A CA 1
ATOM 1428 C C . GLY A 1 192 ? -15.430 -3.200 3.903 1.00 90.69 192 GLY A C 1
ATOM 1429 O O . GLY A 1 192 ? -16.478 -3.228 4.548 1.00 90.69 192 GLY A O 1
ATOM 1430 N N . PHE A 1 193 ? -14.235 -3.114 4.496 1.00 93.81 193 PHE A N 1
ATOM 1431 C CA . PHE A 1 193 ? -14.093 -3.036 5.950 1.00 93.81 193 PHE A CA 1
ATOM 1432 C C . PHE A 1 193 ? -14.449 -1.641 6.457 1.00 93.81 193 PHE A C 1
ATOM 1434 O O . PHE A 1 193 ? -14.079 -0.626 5.860 1.00 93.81 193 PHE A O 1
ATOM 1441 N N . LEU A 1 194 ? -15.151 -1.579 7.586 1.00 95.75 194 LEU A N 1
ATOM 1442 C CA . LEU A 1 194 ? -15.563 -0.315 8.177 1.00 95.75 194 LEU A CA 1
ATOM 1443 C C . LEU A 1 194 ? -14.372 0.432 8.802 1.00 95.75 194 LEU A C 1
ATOM 1445 O O . LEU A 1 194 ? -13.630 -0.102 9.621 1.00 95.75 194 LEU A O 1
ATOM 1449 N N . ARG A 1 195 ? -14.224 1.710 8.455 1.00 95.94 195 ARG A N 1
ATOM 1450 C CA . ARG A 1 195 ? -13.215 2.637 8.973 1.00 95.94 195 ARG A CA 1
ATOM 1451 C C . ARG A 1 195 ? -13.865 3.605 9.951 1.00 95.94 195 ARG A C 1
ATOM 1453 O O . ARG A 1 195 ? -14.820 4.307 9.615 1.00 95.94 195 ARG A O 1
ATOM 1460 N N . CYS A 1 196 ? -13.330 3.651 11.168 1.00 96.44 196 CYS A N 1
ATOM 1461 C CA . CYS A 1 196 ? -13.967 4.311 12.310 1.00 96.44 196 CYS A CA 1
ATOM 1462 C C . CYS A 1 196 ? -13.154 5.459 12.899 1.00 96.44 196 CYS A C 1
ATOM 1464 O O . CYS A 1 196 ? -13.086 5.643 14.121 1.00 96.44 196 CYS A O 1
ATOM 1466 N N . GLY A 1 197 ? -12.531 6.230 12.014 1.00 95.56 197 GLY A N 1
ATOM 1467 C CA . GLY A 1 197 ? -11.665 7.342 12.353 1.00 95.56 197 GLY A CA 1
ATOM 1468 C C . GLY A 1 197 ? -10.275 6.882 12.780 1.00 95.56 197 GLY A C 1
ATOM 1469 O O . GLY A 1 197 ? -10.079 5.809 13.362 1.00 95.56 197 GLY A O 1
ATOM 1470 N N . ARG A 1 198 ? -9.297 7.740 12.500 1.00 95.62 198 ARG A N 1
ATOM 1471 C CA . ARG A 1 198 ? -7.891 7.481 12.795 1.00 95.62 198 ARG A CA 1
ATOM 1472 C C . ARG A 1 198 ? -7.653 7.415 14.295 1.00 95.62 198 ARG A C 1
ATOM 1474 O O . ARG A 1 198 ? -8.072 8.308 15.032 1.00 95.62 198 ARG A O 1
ATOM 1481 N N . LYS A 1 199 ? -6.933 6.389 14.745 1.00 95.56 199 LYS A N 1
ATOM 1482 C CA . LYS A 1 199 ? -6.576 6.256 16.161 1.00 95.56 199 LYS A CA 1
ATOM 1483 C C . LYS A 1 199 ? -5.193 6.823 16.453 1.00 95.56 199 LYS A C 1
ATOM 1485 O O . LYS A 1 199 ? -4.306 6.812 15.606 1.00 95.56 199 LYS A O 1
ATOM 1490 N N . GLY A 1 200 ? -5.008 7.323 17.670 1.00 94.00 200 GLY A N 1
ATOM 1491 C CA . GLY A 1 200 ? -3.758 7.929 18.124 1.00 94.00 200 GLY A CA 1
ATOM 1492 C C . GLY A 1 200 ? -3.351 7.448 19.513 1.00 94.00 200 GLY A C 1
ATOM 1493 O O . GLY A 1 200 ? -4.156 6.891 20.258 1.00 94.00 200 GLY A O 1
ATOM 1494 N N . GLY A 1 201 ? -2.082 7.666 19.867 1.00 92.44 201 GLY A N 1
ATOM 1495 C CA . GLY A 1 201 ? -1.553 7.363 21.200 1.00 92.44 201 GLY A CA 1
ATOM 1496 C C . GLY A 1 201 ? -1.825 5.924 21.648 1.00 92.44 201 GLY A C 1
ATOM 1497 O O . GLY A 1 201 ? -1.533 4.974 20.924 1.00 92.44 201 GLY A O 1
ATOM 1498 N N . ALA A 1 202 ? -2.406 5.778 22.840 1.00 90.50 202 ALA A N 1
ATOM 1499 C CA . ALA A 1 202 ? -2.742 4.485 23.440 1.00 90.50 202 ALA A CA 1
ATOM 1500 C C . ALA A 1 202 ? -3.911 3.752 22.753 1.00 90.50 202 ALA A C 1
ATOM 1502 O O . ALA A 1 202 ? -4.175 2.601 23.078 1.00 90.50 202 ALA A O 1
ATOM 1503 N N . GLN A 1 203 ? -4.611 4.400 21.818 1.00 92.00 203 GLN A N 1
ATOM 1504 C CA . GLN A 1 203 ? -5.716 3.803 21.062 1.00 92.00 203 GLN A CA 1
ATOM 1505 C C . GLN A 1 203 ? -5.246 3.169 19.746 1.00 92.00 203 GLN A C 1
ATOM 1507 O O . GLN A 1 203 ? -6.062 2.875 18.880 1.00 92.00 203 GLN A O 1
ATOM 1512 N N . ARG A 1 204 ? -3.939 3.030 19.520 1.00 94.62 204 ARG A N 1
ATOM 1513 C CA . ARG A 1 204 ? -3.435 2.390 18.303 1.00 94.62 204 ARG A CA 1
ATOM 1514 C C . ARG A 1 204 ? -3.505 0.873 18.450 1.00 94.62 204 ARG A C 1
ATOM 1516 O O . ARG A 1 204 ? -3.062 0.341 19.464 1.00 94.62 204 ARG A O 1
ATOM 1523 N N . ILE A 1 205 ? -3.986 0.193 17.412 1.00 92.88 205 ILE A N 1
ATOM 1524 C CA . ILE A 1 205 ? -3.928 -1.271 17.295 1.00 92.88 205 ILE A CA 1
ATOM 1525 C C . ILE A 1 205 ? -2.987 -1.605 16.148 1.00 92.88 205 ILE A C 1
ATOM 1527 O O . ILE A 1 205 ? -3.138 -1.095 15.039 1.00 92.88 205 ILE A O 1
ATOM 1531 N N . VAL A 1 206 ? -1.990 -2.441 16.427 1.00 89.25 206 VAL A N 1
ATOM 1532 C CA . VAL A 1 206 ? -0.968 -2.853 15.461 1.00 89.25 206 VAL A CA 1
ATOM 1533 C C . VAL A 1 206 ? -0.810 -4.368 15.491 1.00 89.25 206 VAL A C 1
ATOM 1535 O O . VAL A 1 206 ? -1.006 -5.005 16.521 1.00 89.25 206 VAL A O 1
ATOM 1538 N N . GLY A 1 207 ? -0.421 -4.953 14.361 1.00 87.06 207 GLY A N 1
ATOM 1539 C CA . GLY A 1 207 ? -0.243 -6.400 14.256 1.00 87.06 207 GLY A CA 1
ATOM 1540 C C . GLY A 1 207 ? -1.563 -7.156 14.094 1.00 87.06 207 GLY A C 1
ATOM 1541 O O . GLY A 1 207 ? -2.548 -6.603 13.606 1.00 87.06 207 GLY A O 1
ATOM 1542 N N . ALA A 1 208 ? -1.558 -8.439 14.459 1.00 87.19 208 ALA A N 1
ATOM 1543 C CA . ALA A 1 208 ? -2.637 -9.378 14.142 1.00 87.19 208 ALA A CA 1
ATOM 1544 C C . ALA A 1 208 ? -3.995 -8.992 14.749 1.00 87.19 208 ALA A C 1
ATOM 1546 O O . ALA A 1 208 ? -5.028 -9.258 14.150 1.00 87.19 208 ALA A O 1
ATOM 1547 N N . GLU A 1 209 ? -4.004 -8.299 15.884 1.00 91.56 209 GLU A N 1
ATOM 1548 C CA . GLU A 1 209 ? -5.237 -7.869 16.558 1.00 91.56 209 GLU A CA 1
ATOM 1549 C C . GLU A 1 209 ? -6.026 -6.828 15.766 1.00 91.56 209 GLU A C 1
ATOM 1551 O O . GLU A 1 209 ? -7.219 -6.648 15.994 1.00 91.56 209 GLU A O 1
ATOM 1556 N N . SER A 1 210 ? -5.390 -6.157 14.800 1.00 92.50 210 SER A N 1
ATOM 1557 C CA . SER A 1 210 ? -6.124 -5.291 13.875 1.00 92.50 210 SER A CA 1
ATOM 1558 C C . SER A 1 210 ? -7.184 -6.068 13.085 1.00 92.50 210 SER A C 1
ATOM 1560 O O . SER A 1 210 ? -8.213 -5.493 12.751 1.00 92.50 210 SER A O 1
ATOM 1562 N N . ALA A 1 211 ? -7.001 -7.376 12.870 1.00 90.88 211 ALA A N 1
ATOM 1563 C CA . ALA A 1 211 ? -7.994 -8.226 12.220 1.00 90.88 211 ALA A CA 1
ATOM 1564 C C . ALA A 1 211 ? -9.265 -8.435 13.066 1.00 90.88 211 ALA A C 1
ATOM 1566 O O . ALA A 1 211 ? -10.319 -8.707 12.504 1.00 90.88 211 ALA A O 1
ATOM 1567 N N . GLU A 1 212 ? -9.202 -8.277 14.396 1.00 93.19 212 GLU A N 1
ATOM 1568 C CA . GLU A 1 212 ? -10.394 -8.367 15.256 1.00 93.19 212 GLU A CA 1
ATOM 1569 C C . GLU A 1 212 ? -11.308 -7.145 15.089 1.00 93.19 212 GLU A C 1
ATOM 1571 O O . GLU A 1 212 ? -12.521 -7.274 15.198 1.00 93.19 212 GLU A O 1
ATOM 1576 N N . VAL A 1 213 ? -10.739 -5.961 14.829 1.00 95.25 213 VAL A N 1
ATOM 1577 C CA . VAL A 1 213 ? -11.494 -4.701 14.660 1.00 95.25 213 VAL A CA 1
ATOM 1578 C C . VAL A 1 213 ? -11.778 -4.354 13.201 1.00 95.25 213 VAL A C 1
ATOM 1580 O O . VAL A 1 213 ? -12.650 -3.536 12.927 1.00 95.25 213 VAL A O 1
ATOM 1583 N N . CYS A 1 214 ? -11.045 -4.964 12.272 1.00 94.56 214 CYS A N 1
ATOM 1584 C CA . CYS A 1 214 ? -11.167 -4.765 10.833 1.00 94.56 214 CYS A CA 1
ATOM 1585 C C . CYS A 1 214 ? -11.665 -6.044 10.164 1.00 94.56 214 CYS A C 1
ATOM 1587 O O . CYS A 1 214 ? -10.956 -6.662 9.373 1.00 94.56 214 CYS A O 1
ATOM 1589 N N . ASN A 1 215 ? -12.889 -6.436 10.512 1.00 92.62 215 ASN A N 1
ATOM 1590 C CA . ASN A 1 215 ? -13.597 -7.572 9.933 1.00 92.62 215 ASN A CA 1
ATOM 1591 C C . ASN A 1 215 ? -14.872 -7.072 9.223 1.00 92.62 215 ASN A C 1
ATOM 1593 O O . ASN A 1 215 ? -15.481 -6.094 9.650 1.00 92.62 215 ASN A O 1
ATOM 1597 N N . ILE A 1 216 ? -15.244 -7.731 8.123 1.00 90.25 216 ILE A N 1
ATOM 1598 C CA . ILE A 1 216 ? -16.435 -7.455 7.316 1.00 90.25 216 ILE A CA 1
ATOM 1599 C C . ILE A 1 216 ? -17.745 -7.644 8.094 1.00 90.25 216 ILE A C 1
ATOM 1601 O O . ILE A 1 216 ? -18.755 -7.037 7.744 1.00 90.25 216 ILE A O 1
ATOM 1605 N N . ASP A 1 217 ? -17.722 -8.447 9.159 1.00 93.06 217 ASP A N 1
ATOM 1606 C CA . ASP A 1 217 ? -18.889 -8.678 10.011 1.00 93.06 217 ASP A CA 1
ATOM 1607 C C . ASP A 1 217 ? -19.2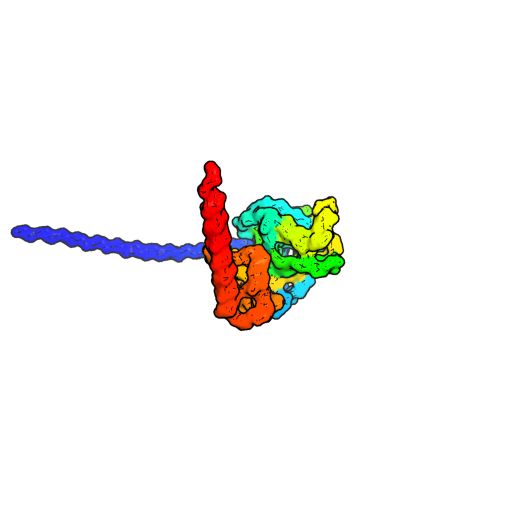62 -7.438 10.839 1.00 93.06 217 ASP A C 1
ATOM 1609 O O . ASP A 1 217 ? -20.428 -7.266 11.192 1.00 93.06 217 ASP A O 1
ATOM 1613 N N . ILE A 1 218 ? -18.309 -6.534 11.089 1.00 93.31 218 ILE A N 1
ATOM 1614 C CA . ILE A 1 218 ? -18.521 -5.330 11.896 1.00 93.31 218 ILE A CA 1
ATOM 1615 C C . ILE A 1 218 ? -19.282 -4.283 11.081 1.00 93.31 218 ILE A C 1
ATOM 1617 O O . ILE A 1 218 ? -18.777 -3.757 10.086 1.00 93.31 218 ILE A O 1
ATOM 1621 N N . GLN A 1 219 ? -20.482 -3.928 11.545 1.00 94.12 219 GLN A N 1
ATOM 1622 C CA . GLN A 1 219 ? -21.378 -3.026 10.806 1.00 94.12 219 GLN A CA 1
ATOM 1623 C C . GLN A 1 219 ? -21.377 -1.591 11.339 1.00 94.12 219 GLN A C 1
ATOM 1625 O O . GLN A 1 219 ? -21.813 -0.672 10.643 1.00 94.12 219 GLN A O 1
ATOM 1630 N N . THR A 1 220 ? -20.902 -1.368 12.570 1.00 96.81 220 THR A N 1
ATOM 1631 C CA . THR A 1 220 ? -20.937 -0.040 13.203 1.00 96.81 220 THR A CA 1
ATOM 1632 C C . THR A 1 220 ? -19.618 0.333 13.863 1.00 96.81 220 THR A C 1
ATOM 1634 O O . THR A 1 220 ? -18.850 -0.512 14.323 1.00 96.81 220 THR A O 1
ATOM 1637 N N . CYS A 1 221 ? -19.365 1.637 13.969 1.00 96.62 221 CYS A N 1
ATOM 1638 C CA . CYS A 1 221 ? -18.165 2.107 14.644 1.00 96.62 221 CYS A CA 1
ATOM 1639 C C . CYS A 1 221 ? -18.200 1.938 16.157 1.00 96.62 221 CYS A C 1
ATOM 1641 O O . CYS A 1 221 ? -17.140 1.813 16.768 1.00 96.62 221 CYS A O 1
ATOM 1643 N N . ASP A 1 222 ? -19.380 1.881 16.767 1.00 97.38 222 ASP A N 1
ATOM 1644 C CA . ASP A 1 222 ? -19.501 1.589 18.194 1.00 97.38 222 ASP A CA 1
ATOM 1645 C C . ASP A 1 222 ? -19.096 0.145 18.504 1.00 97.38 222 ASP A C 1
ATOM 1647 O O . ASP A 1 222 ? -18.361 -0.094 19.467 1.00 97.38 222 ASP A O 1
ATOM 1651 N N . GLU A 1 223 ? -19.479 -0.800 17.645 1.00 96.81 223 GLU A N 1
ATOM 1652 C CA . GLU A 1 223 ? -19.036 -2.194 17.710 1.00 96.81 223 GLU A CA 1
ATOM 1653 C C . GLU A 1 223 ? -17.512 -2.303 17.543 1.00 96.81 223 GLU A C 1
ATOM 1655 O O . GLU A 1 223 ? -16.825 -2.811 18.435 1.00 96.81 223 GLU A O 1
ATOM 1660 N N . ALA A 1 224 ? -16.962 -1.720 16.471 1.00 95.25 224 ALA A N 1
ATOM 1661 C CA . ALA A 1 224 ? -15.522 -1.721 16.202 1.00 95.25 224 ALA A CA 1
ATOM 1662 C C . ALA A 1 224 ? -14.712 -1.125 17.372 1.00 95.25 224 ALA A C 1
ATOM 1664 O O . ALA A 1 224 ? -13.685 -1.658 17.803 1.00 95.25 224 ALA A O 1
ATOM 1665 N N . ASN A 1 225 ? -15.186 -0.005 17.931 1.00 94.50 225 ASN A N 1
ATOM 1666 C CA . ASN A 1 225 ? -14.554 0.653 19.074 1.00 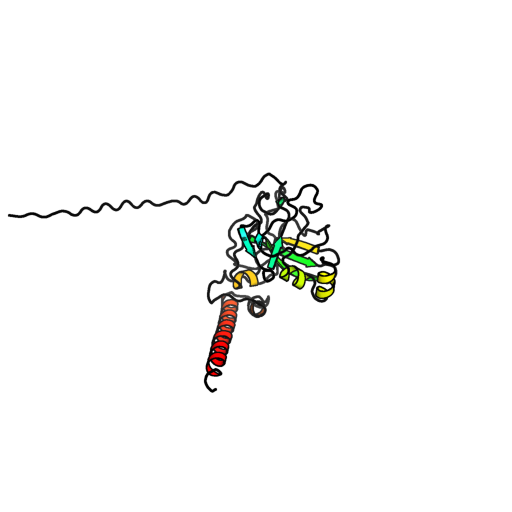94.50 225 ASN A CA 1
ATOM 1667 C C . ASN A 1 225 ? -14.701 -0.151 20.377 1.00 94.50 225 ASN A C 1
ATOM 1669 O O . ASN A 1 225 ? -13.847 -0.037 21.259 1.00 94.50 225 ASN A O 1
ATOM 1673 N N . THR A 1 226 ? -15.757 -0.954 20.521 1.00 96.19 226 THR A N 1
ATOM 1674 C CA . THR A 1 226 ? -15.949 -1.838 21.680 1.00 96.19 226 THR A CA 1
ATOM 1675 C C . THR A 1 226 ? -14.948 -2.990 21.656 1.00 96.19 226 THR A C 1
ATOM 1677 O O . THR A 1 226 ? -14.274 -3.224 22.662 1.00 96.19 226 THR A O 1
ATOM 1680 N N . ILE A 1 227 ? -14.756 -3.628 20.497 1.00 94.69 227 ILE A N 1
ATOM 1681 C CA . ILE A 1 227 ? -13.729 -4.666 20.308 1.00 94.69 227 ILE A CA 1
ATOM 1682 C C . ILE A 1 227 ? -12.334 -4.086 20.578 1.00 94.69 227 ILE A C 1
ATOM 1684 O O . ILE A 1 227 ? -11.564 -4.645 21.363 1.00 94.69 227 ILE A O 1
ATOM 1688 N N . ALA A 1 228 ? -12.046 -2.901 20.027 1.00 93.56 228 ALA A N 1
ATOM 1689 C CA . ALA A 1 228 ? -10.785 -2.195 20.248 1.00 93.56 228 ALA A CA 1
ATOM 1690 C C . ALA A 1 228 ? -10.483 -1.966 21.740 1.00 93.56 228 ALA A C 1
ATOM 1692 O O . ALA A 1 228 ? -9.378 -2.235 22.209 1.00 93.56 228 ALA A O 1
ATOM 1693 N N . LYS A 1 229 ? -11.481 -1.521 22.517 1.00 92.94 229 LYS A N 1
ATOM 1694 C CA . LYS A 1 229 ? -11.354 -1.362 23.976 1.00 92.94 229 LYS A CA 1
ATOM 1695 C C . LYS A 1 229 ? -11.037 -2.684 24.678 1.00 92.94 229 LYS A C 1
ATOM 1697 O O . LYS A 1 229 ? -10.218 -2.694 25.598 1.00 92.94 229 LYS A O 1
ATOM 1702 N N . GLY A 1 230 ? -11.653 -3.782 24.235 1.00 92.12 230 GLY A N 1
ATOM 1703 C CA . GLY A 1 230 ? -11.373 -5.129 24.732 1.00 92.12 230 GLY A CA 1
ATOM 1704 C C . GLY A 1 230 ? -9.911 -5.537 24.532 1.00 92.12 230 GLY A C 1
ATOM 1705 O O . GLY A 1 230 ? -9.275 -6.000 25.479 1.00 92.12 230 GLY A O 1
ATOM 1706 N N . ILE A 1 231 ? -9.349 -5.279 23.346 1.00 90.56 231 ILE A N 1
ATOM 1707 C CA . ILE A 1 231 ? -7.926 -5.515 23.046 1.00 90.56 231 ILE A CA 1
ATOM 1708 C C . ILE A 1 231 ? -7.030 -4.747 24.026 1.00 90.56 231 ILE A C 1
ATOM 1710 O O . ILE A 1 231 ? -6.163 -5.342 24.672 1.00 90.56 231 ILE A O 1
ATOM 1714 N N . TYR A 1 232 ? -7.274 -3.445 24.221 1.00 86.56 232 TYR A N 1
ATOM 1715 C CA . TYR A 1 232 ? -6.465 -2.633 25.143 1.00 86.56 232 TYR A CA 1
ATOM 1716 C C . TYR A 1 232 ? -6.509 -3.157 26.580 1.00 86.56 232 TYR A C 1
ATOM 1718 O O . TYR A 1 232 ? -5.480 -3.199 27.263 1.00 86.56 232 TYR A O 1
ATOM 1726 N N . ALA A 1 233 ? -7.688 -3.586 27.042 1.00 84.75 233 ALA A N 1
ATOM 1727 C CA . ALA A 1 233 ? -7.845 -4.152 28.374 1.00 84.75 233 ALA A CA 1
ATOM 1728 C C . ALA A 1 233 ? -6.964 -5.401 28.554 1.00 84.75 233 ALA A C 1
ATOM 1730 O O . ALA A 1 233 ? -6.240 -5.487 29.551 1.00 84.75 233 ALA A O 1
ATOM 1731 N N . ARG A 1 234 ? -6.932 -6.309 27.567 1.00 87.62 234 ARG A N 1
ATOM 1732 C CA . ARG A 1 234 ? -6.096 -7.524 27.608 1.00 87.62 234 ARG A CA 1
ATOM 1733 C C . ARG A 1 234 ? -4.611 -7.186 27.747 1.00 87.62 234 ARG A C 1
ATOM 1735 O O . ARG A 1 234 ? -3.967 -7.677 28.677 1.00 87.62 234 ARG A O 1
ATOM 1742 N N . HIS A 1 235 ? -4.090 -6.265 26.937 1.00 82.12 235 HIS A N 1
ATOM 1743 C CA . HIS A 1 235 ? -2.686 -5.827 27.037 1.00 82.12 235 HIS A CA 1
ATOM 1744 C C . HIS A 1 235 ? -2.337 -5.211 28.382 1.00 82.12 235 HIS A C 1
ATOM 1746 O O . HIS A 1 235 ? -1.289 -5.513 28.960 1.00 82.12 235 HIS A O 1
ATOM 1752 N N . SER A 1 236 ? -3.238 -4.385 28.918 1.00 74.62 236 SER A N 1
ATOM 1753 C CA . SER A 1 236 ? -3.024 -3.739 30.213 1.00 74.62 236 SER A CA 1
ATOM 1754 C C . SER A 1 236 ? -2.924 -4.755 31.360 1.00 74.62 236 SER A C 1
ATOM 1756 O O . SER A 1 236 ? -2.151 -4.561 32.301 1.00 74.62 236 SER A O 1
ATOM 1758 N N . THR A 1 237 ? -3.661 -5.869 31.274 1.00 71.75 237 THR A N 1
ATOM 1759 C CA . THR A 1 237 ? -3.633 -6.931 32.290 1.00 71.75 237 THR A CA 1
ATOM 1760 C C . THR A 1 237 ? -2.401 -7.828 32.173 1.00 71.75 237 THR A C 1
ATOM 1762 O O . THR A 1 237 ? -1.789 -8.149 33.196 1.00 71.75 237 THR A O 1
ATOM 1765 N N . THR A 1 238 ? -1.974 -8.167 30.953 1.00 69.25 238 THR A N 1
ATOM 1766 C CA . THR A 1 238 ? -0.764 -8.972 30.715 1.00 69.25 238 THR A CA 1
ATOM 1767 C C . THR A 1 238 ? 0.491 -8.228 31.167 1.00 69.25 238 THR A C 1
ATOM 1769 O O . THR A 1 238 ? 1.318 -8.797 31.881 1.00 69.25 238 THR A O 1
ATOM 1772 N N . SER A 1 239 ? 0.589 -6.925 30.874 1.00 62.16 239 SER A N 1
ATOM 1773 C CA . SER A 1 239 ? 1.712 -6.096 31.333 1.00 62.16 239 SER A CA 1
ATOM 1774 C C . SER A 1 239 ? 1.819 -6.036 32.861 1.00 62.16 239 SER A C 1
ATOM 1776 O O . SER A 1 239 ? 2.930 -6.011 33.392 1.00 62.16 239 SER A O 1
ATOM 1778 N N . LYS A 1 240 ? 0.689 -6.042 33.584 1.00 59.78 240 LYS A N 1
ATOM 1779 C CA . LYS A 1 240 ? 0.686 -6.052 35.056 1.00 59.78 240 LYS A CA 1
ATOM 1780 C C . LYS A 1 240 ? 1.130 -7.397 35.629 1.00 59.78 240 LYS A C 1
ATOM 1782 O O . LYS A 1 240 ? 1.852 -7.407 36.620 1.00 59.78 240 LYS A O 1
ATOM 1787 N N . ARG A 1 241 ? 0.769 -8.524 35.005 1.00 57.19 241 ARG A N 1
ATOM 1788 C CA . ARG A 1 241 ? 1.212 -9.856 35.464 1.00 57.19 241 ARG A CA 1
ATOM 1789 C C . ARG A 1 241 ? 2.714 -10.069 35.269 1.00 57.19 241 ARG A C 1
ATOM 1791 O O . ARG A 1 241 ? 3.366 -10.559 36.184 1.00 57.19 241 ARG A O 1
ATOM 1798 N N . SER A 1 242 ? 3.292 -9.621 34.153 1.00 53.44 242 SER A N 1
ATOM 1799 C CA . SER A 1 242 ? 4.746 -9.709 33.936 1.00 53.44 242 SER A CA 1
ATOM 1800 C C . SER A 1 242 ? 5.568 -8.826 34.887 1.00 53.44 242 SER A C 1
ATOM 1802 O O . SER A 1 242 ? 6.728 -9.135 35.148 1.00 53.44 242 SER A O 1
ATOM 1804 N N . ALA A 1 243 ? 4.983 -7.755 35.434 1.00 54.47 243 ALA A N 1
ATOM 1805 C CA . ALA A 1 243 ? 5.643 -6.896 36.418 1.00 54.47 243 ALA A CA 1
ATOM 1806 C C . ALA A 1 243 ? 5.646 -7.484 37.845 1.00 54.47 243 ALA A C 1
ATOM 1808 O O . ALA A 1 243 ? 6.518 -7.138 38.639 1.00 54.47 243 ALA A O 1
ATOM 1809 N N . VAL A 1 244 ? 4.705 -8.379 38.170 1.00 55.72 244 VAL A N 1
ATOM 1810 C CA . VAL A 1 244 ? 4.602 -9.015 39.499 1.00 55.72 244 VAL A CA 1
ATOM 1811 C C . VAL A 1 244 ? 5.556 -10.208 39.642 1.00 55.72 244 VAL A C 1
ATOM 1813 O O . VAL A 1 244 ? 6.022 -10.479 40.738 1.00 55.72 244 VAL A O 1
ATOM 1816 N N . VAL A 1 245 ? 5.947 -10.863 38.544 1.00 54.19 245 VAL A N 1
ATOM 1817 C CA . VAL A 1 245 ? 6.818 -12.063 38.563 1.00 54.19 245 VAL A CA 1
ATOM 1818 C C . VAL A 1 245 ? 8.324 -11.728 38.684 1.00 54.19 245 VAL A C 1
ATOM 1820 O O . VAL A 1 245 ? 9.162 -12.619 38.682 1.00 54.19 245 VAL A O 1
ATOM 1823 N N . LYS A 1 246 ? 8.712 -10.448 38.813 1.00 52.47 246 LYS A N 1
ATOM 1824 C CA . LYS A 1 246 ? 10.127 -10.008 38.893 1.00 52.47 246 LYS A CA 1
ATOM 1825 C C . LYS A 1 246 ? 10.597 -9.534 40.277 1.00 52.47 246 LYS A C 1
ATOM 1827 O O . LYS A 1 246 ? 11.608 -8.843 40.370 1.00 52.47 246 LYS A O 1
ATOM 1832 N N . ARG A 1 247 ? 9.896 -9.881 41.353 1.00 51.84 247 ARG A N 1
ATOM 1833 C CA . ARG A 1 247 ? 10.369 -9.666 42.728 1.00 51.84 247 ARG A CA 1
ATOM 1834 C C . ARG A 1 247 ? 10.225 -10.987 43.456 1.00 51.84 247 ARG A C 1
ATOM 1836 O O . ARG A 1 247 ? 9.114 -11.269 43.858 1.00 51.84 247 ARG A O 1
ATOM 1843 N N . ASP A 1 248 ? 11.282 -11.795 43.449 1.00 51.19 248 ASP A N 1
ATOM 1844 C CA . ASP A 1 248 ? 11.575 -12.892 44.390 1.00 51.19 248 ASP A CA 1
ATOM 1845 C C . ASP A 1 248 ? 12.744 -13.723 43.823 1.00 51.19 248 ASP A C 1
ATOM 1847 O O . ASP A 1 248 ? 12.569 -14.884 43.463 1.00 51.19 248 ASP A O 1
ATOM 1851 N N . VAL A 1 249 ? 13.924 -13.099 43.678 1.00 45.31 249 VAL A N 1
ATOM 1852 C CA . VAL A 1 249 ? 15.255 -13.747 43.724 1.00 45.31 249 VAL A CA 1
ATOM 1853 C C . VAL A 1 249 ? 16.258 -12.724 44.241 1.00 45.31 249 VAL A C 1
ATOM 1855 O O . VAL A 1 249 ? 16.282 -11.610 43.666 1.00 45.31 249 VAL A O 1
#

=== Feature glossary ===
Key to the feature types in this record:

— What the protein is —

Primary structure: the covalent order of the twenty standard amino acids along the backbone. Two proteins with the same sequence will (almost always) fold to the same structure; two with 30% identity often share a fold but not the details.

Database cross-references. InterPro integrates a dozen domain/family signature databases into unified entries with residue-range hits. GO terms attach function/process/location labels with evidence codes. CATH codes position the fold in a four-level structural taxonomy. Organism is the NCBI-taxonomy species name.

— Where its atoms are —

The mmCIF block holds the 3D Cartesian coordinates of each backbone atom (N, Cα, C, O) in ångströms. mmCIF is the PDB's canonical archive format — a tagged-loop text representation of the atomic model.

Six rendered views show the 3D structure from the faces of a cube — i.e. along ±x, ±y, ±z. Rendering representation is drawn randomly per protein from cartoon (secondary-structure ribbons), sticks (backbone bonds), or molecular surface; coloring is either N→C rainbow (blue at the N-terminus through red at the C-terminus) or one color per chain.

— Local backbone conformation —

DSSP 8-state secondary structure assigns each residue one of H (α-helix), G (3₁₀-helix), I (π-helix), E (extended β-strand), B (isolated β-bridge), T (hydrogen-bonded turn), S (bend), or '-' (coil). The assignment is computed from backbone hydrogen-bond geometry via the Kabsch–Sander algorithm.

P-SEA three-state annotation labels each residue as helix, strand, or coil based purely on the geometry of the Cα trace. It serves as a fallback when the full backbone (and thus DSSP) is unavailable.

The φ/ψ torsion pair specifies the backbone conformation at each residue. φ rotates about the N–Cα bond, ψ about the Cα–C bond. Steric clashes forbid most of the (φ, ψ) plane — the allowed regions (α-helix basin, β-sheet basin, left-handed helix) are the Ramachandran-allowed regions.

— Global shape and packing —

The geometric summary reports three shape descriptors. Rg (radius of gyration) measures how spread out the Cα atoms are about their centre of mass; compact globular proteins have small Rg, elongated or unfolded ones large. Cα contacts (<8 Å, |i−j|>4) count long-range residue pairs in spatial proximity — high for tightly packed folds, near zero for rods or random coil. The bounding-box extents give the protein's footprint along x, y, z in Å.

Accessible surface area quantifies burial. A residue with SASA near zero is packed into the hydrophobic core; one with SASA >100 Å² sits on the surface. Computed here via the Shrake–Rupley numerical algorithm with a 1.4 Å probe.

Plot images: a contact map (which residues are close in 3D, as an N×N binary image), a Ramachandran scatter (backbone torsion angles, revealing secondary-structure composition at a glance), and — for AlphaFold structures — a PAE heatmap (pairwise prediction confidence).

— Structural neighborhood —

The Foldseek 3Di string encodes local tertiary geometry as a 20-letter alphabet — one character per residue — derived from the relative positions of nearby Cα atoms. Unlike the amino-acid sequence, 3Di is a direct function of the 3D structure, so two proteins with the same fold have similar 3Di strings even at low sequence identity.

Nearest PDB neighbors are the top structural matches found by Foldseek when searching this structure against the entire Protein Data Bank. Each hit reports a TM-score (0 to 1; >0.5 almost always implies the same fold) and an E-value. These are *structural* homologs — they may share no detectable sequence similarity.

— Confidence and disorder —

For AlphaFold models, the B-factor field carries pLDDT — the model's own estimate of local accuracy on a 0–100 scale. Regions with pLDDT<50 should be treated as essentially unmodeled; they often correspond to intrinsically disordered segments.

B-factor (Debye–Waller factor) reflects atomic displacement in the crystal lattice. It is an experimental observable (units Å²), not a prediction; low values mean the atom is pinned down, high values mean it moves or is heterogeneous across the crystal.

Predicted aligned error is AlphaFold's pairwise confidence. Unlike pLDDT (per-residue), PAE is per-residue-pair and captures whether two parts of the structure are correctly placed relative to each other. Units are ångströms of expected positional error.